Protein AF-A0A930Y5K7-F1 (afdb_monomer)

Secondary structure (DSSP, 8-state):
-HHHHS-HHHHH-HHHHHHHHHHHHHHHHHHHHHHHHHHHHHHHHHHHHHHTT-HHHHHHHHHHHHHHHHHHHHHHHHHHHHHHHHHSS-S-THHHHHHHHSHHHHHHHHHHHS-HHHHHHHHHHHHHHHHHHHHHHHHHS--------HHHHHHHHHHHHHHHHHHHH--SSSS-S-GGGG--SSSHHHHHTSS-HHHHHHHHHHHHHHHTT-PPPPGGGS--

Radius of gyration: 22.18 Å; Cα contacts (8 Å, |Δi|>4): 163; chains: 1; bounding box: 58×58×55 Å

Foldseek 3Di:
DPVVQDDPVCVPDPVCPQLLVLLVVLLVLQVLLVVLVLCLVLLVVLVVCVVVVVQVVNLVVVLVSLLVCLLVQLLLQVVQVVVCVPPVFGAALVVVVCCVPPVVVVVVCCVVVDPVVVSNVVSNVSSVVVSVVSSVVCVVPPPDPDPDDPVVVVVVSVVSNVVSVVSNQSDDPDHRSDLVSLCRDPDVSSSRSRYGSVVSNVNRVVVNVVVVPDDDDDPVVVPD

pLDDT: mean 84.86, std 10.19, range [42.03, 97.0]

Mean predicted aligned error: 7.9 Å

Sequence (224 aa):
MVKSFIDTDLLQDPQNYRSFSRMWRMGYRYDAKISAIIIAVPFIIGSVLIAFSLYPATISFFSFYIFLISLLFTGINIGNYFYFKTYKSYYNIFMFGIVEDDTKAVLNNIWEDYPIIKLLVLTILAAIFPTSIFIYILSQRPLVIENYSTLITITFGLISLIYLAYAARGYFFTHPLAKMHAQVSSLSIINQMVPNGIIAMKWAFEDRKRDIQFSAVDKNRVQN

Structure (mmCIF, N/CA/C/O backbone):
data_AF-A0A930Y5K7-F1
#
_entry.id   AF-A0A930Y5K7-F1
#
loop_
_atom_site.group_PDB
_atom_site.id
_atom_site.type_symbol
_atom_site.label_atom_id
_atom_site.label_alt_id
_atom_site.label_comp_id
_atom_site.label_asym_id
_atom_site.label_entity_id
_atom_site.label_seq_id
_atom_site.pdbx_PDB_ins_code
_atom_site.Cartn_x
_atom_site.Cartn_y
_atom_site.Cartn_z
_atom_site.occupancy
_atom_site.B_iso_or_equiv
_atom_site.auth_seq_id
_atom_site.auth_comp_id
_atom_site.auth_asym_id
_atom_site.auth_atom_id
_atom_site.pdbx_PDB_model_num
ATOM 1 N N . MET A 1 1 ? -7.695 9.287 11.295 1.00 70.62 1 MET A N 1
ATOM 2 C CA . MET A 1 1 ? -7.969 8.108 12.144 1.00 70.62 1 MET A CA 1
ATOM 3 C C . MET A 1 1 ? -7.732 8.414 13.625 1.00 70.62 1 MET A C 1
ATOM 5 O O . MET A 1 1 ? -8.691 8.377 14.373 1.00 70.62 1 MET A O 1
ATOM 9 N N . VAL A 1 2 ? -6.526 8.809 14.058 1.00 78.50 2 VAL A N 1
ATOM 10 C CA . VAL A 1 2 ? -6.229 9.075 15.490 1.00 78.50 2 VAL A CA 1
ATOM 11 C C . VAL A 1 2 ? -7.155 10.129 16.121 1.00 78.50 2 VAL A C 1
ATOM 13 O O . VAL A 1 2 ? -7.914 9.810 17.025 1.00 78.50 2 VAL A O 1
ATOM 16 N N . LYS A 1 3 ? -7.183 11.357 15.584 1.00 80.19 3 LYS A N 1
ATOM 17 C CA . LYS A 1 3 ? -8.026 12.454 16.110 1.00 80.19 3 LYS A CA 1
ATOM 18 C C . LYS A 1 3 ? -9.539 12.217 15.995 1.00 80.19 3 LYS A C 1
ATOM 20 O O . LYS A 1 3 ? -10.304 12.939 16.611 1.00 80.19 3 LYS A O 1
ATOM 25 N N . SER A 1 4 ? -9.968 11.273 15.155 1.00 81.00 4 SER A N 1
ATOM 26 C CA . SER A 1 4 ? -11.391 11.015 14.900 1.00 81.00 4 SER A CA 1
ATOM 27 C C . SER A 1 4 ? -11.974 9.906 15.774 1.00 81.00 4 SER A C 1
ATOM 29 O O . SER A 1 4 ? -13.189 9.762 15.812 1.00 81.00 4 SER A O 1
ATOM 31 N N . PHE A 1 5 ? -11.133 9.083 16.408 1.00 81.94 5 PHE A N 1
ATOM 32 C CA . PHE A 1 5 ? -11.579 7.892 17.141 1.00 81.94 5 PHE A CA 1
ATOM 33 C C . PHE A 1 5 ? -10.990 7.758 18.550 1.00 81.94 5 PHE A C 1
ATOM 35 O O . PHE A 1 5 ? -11.365 6.823 19.249 1.00 81.94 5 PHE A O 1
ATOM 42 N N . ILE A 1 6 ? -10.073 8.639 18.954 1.00 83.50 6 ILE A N 1
ATOM 43 C CA . ILE A 1 6 ? -9.549 8.693 20.322 1.00 83.50 6 ILE A CA 1
ATOM 44 C C . ILE A 1 6 ? -10.038 9.975 20.977 1.00 83.50 6 ILE A C 1
ATOM 46 O O . ILE A 1 6 ? -9.922 11.051 20.384 1.00 83.50 6 ILE A O 1
ATOM 50 N N . ASP A 1 7 ? -10.526 9.839 22.206 1.00 83.62 7 ASP A N 1
ATOM 51 C CA . ASP A 1 7 ? -10.972 10.957 23.027 1.00 83.62 7 ASP A CA 1
ATOM 52 C C . ASP A 1 7 ? -9.830 11.945 23.282 1.00 83.62 7 ASP A C 1
ATOM 54 O O . ASP A 1 7 ? -8.673 11.570 23.503 1.00 83.62 7 ASP A O 1
ATOM 58 N N . THR A 1 8 ? -10.150 13.237 23.255 1.00 78.44 8 THR A N 1
ATOM 59 C CA . THR A 1 8 ? -9.169 14.314 23.444 1.00 78.44 8 THR A CA 1
ATOM 60 C C . THR A 1 8 ? -8.439 14.216 24.777 1.00 78.44 8 THR A C 1
ATOM 62 O O . THR A 1 8 ? -7.254 14.539 24.838 1.00 78.44 8 THR A O 1
ATOM 65 N N . ASP A 1 9 ? -9.101 13.684 25.799 1.00 79.94 9 ASP A N 1
ATOM 66 C CA . ASP A 1 9 ? -8.542 13.518 27.139 1.00 79.94 9 ASP A CA 1
ATOM 67 C C . ASP A 1 9 ? -7.422 12.468 27.144 1.00 79.94 9 ASP A C 1
ATOM 69 O O . ASP A 1 9 ? -6.358 12.676 27.726 1.00 79.94 9 ASP A O 1
ATOM 73 N N . LEU A 1 10 ? -7.595 11.379 26.384 1.00 81.25 10 LEU A N 1
ATOM 74 C CA . LEU A 1 10 ? -6.571 10.343 26.221 1.00 81.25 10 LEU A CA 1
ATOM 75 C C . LEU A 1 10 ? -5.352 10.852 25.445 1.00 81.25 10 LEU A C 1
ATOM 77 O O . LEU A 1 10 ? -4.237 10.394 25.699 1.00 81.25 10 LEU A O 1
ATOM 81 N N . LEU A 1 11 ? -5.554 11.778 24.500 1.00 77.56 11 LEU A N 1
ATOM 82 C CA . LEU A 1 11 ? -4.476 12.398 23.720 1.00 77.56 11 LEU A CA 1
ATOM 83 C C . LEU A 1 11 ? -3.650 13.395 24.542 1.00 77.56 11 LEU A C 1
ATOM 85 O O . LEU A 1 11 ? -2.462 13.561 24.259 1.00 77.56 11 LEU A O 1
ATOM 89 N N . GLN A 1 12 ? -4.272 14.066 25.513 1.00 78.56 12 GLN A N 1
ATOM 90 C CA . GLN A 1 12 ? -3.631 15.082 26.352 1.00 78.56 12 GLN A CA 1
ATOM 91 C C . GLN A 1 12 ? -2.972 14.500 27.609 1.00 78.56 12 GLN A C 1
ATOM 93 O O . GLN A 1 12 ? -2.128 15.166 28.205 1.00 78.56 12 GLN A O 1
ATOM 98 N N . ASP A 1 13 ? -3.296 13.257 27.979 1.00 83.12 13 ASP A N 1
ATOM 99 C CA . ASP A 1 13 ? -2.672 12.565 29.106 1.00 83.12 13 ASP A CA 1
ATOM 100 C C . ASP A 1 13 ? -1.150 12.362 28.885 1.00 83.12 13 ASP A C 1
ATOM 102 O O . ASP A 1 13 ? -0.733 11.630 27.969 1.00 83.12 13 ASP A O 1
ATOM 106 N N . PRO A 1 14 ? -0.288 12.947 29.744 1.00 79.38 14 PRO A N 1
ATOM 107 C CA . PRO A 1 14 ? 1.164 12.800 29.662 1.00 79.38 14 PRO A CA 1
ATOM 108 C C . PRO A 1 14 ? 1.647 11.344 29.712 1.00 79.38 14 PRO A C 1
ATOM 110 O O . PRO A 1 14 ? 2.689 11.021 29.126 1.00 79.38 14 PRO A O 1
ATOM 113 N N . GLN A 1 15 ? 0.905 10.443 30.367 1.00 80.38 15 GLN A N 1
ATOM 114 C CA . GLN A 1 15 ? 1.262 9.023 30.436 1.00 80.38 15 GLN A CA 1
ATOM 115 C C . GLN A 1 15 ? 1.146 8.339 29.065 1.00 80.38 15 GLN A C 1
ATOM 117 O O . GLN A 1 15 ? 1.948 7.460 28.721 1.00 80.38 15 GLN A O 1
ATOM 122 N N . ASN A 1 16 ? 0.210 8.795 28.228 1.00 83.81 16 ASN A N 1
ATOM 123 C CA . ASN A 1 16 ? -0.076 8.198 26.927 1.00 83.81 16 ASN A CA 1
ATOM 124 C C . ASN A 1 16 ? 0.823 8.719 25.801 1.00 83.81 16 ASN A C 1
ATOM 126 O O . ASN A 1 16 ? 0.955 8.048 24.773 1.00 83.81 16 ASN A O 1
ATOM 130 N N . TYR A 1 17 ? 1.538 9.832 25.990 1.00 84.31 17 TYR A N 1
ATOM 131 C CA . TYR A 1 17 ? 2.429 10.393 24.963 1.00 84.31 17 TYR A CA 1
ATOM 132 C C . TYR A 1 17 ? 3.468 9.377 24.456 1.00 84.31 17 TYR A C 1
ATOM 134 O O . TYR A 1 17 ? 3.690 9.215 23.250 1.00 84.31 17 TYR A O 1
ATOM 142 N N . ARG A 1 18 ? 4.065 8.601 25.372 1.00 86.62 18 ARG A N 1
ATOM 143 C CA . ARG A 1 18 ? 5.017 7.533 25.016 1.00 86.62 18 ARG A CA 1
ATOM 144 C C . ARG A 1 18 ? 4.354 6.392 24.244 1.00 86.62 18 ARG A C 1
ATOM 146 O O . ARG A 1 18 ? 5.018 5.751 23.427 1.00 86.62 18 ARG A O 1
ATOM 153 N N . SER A 1 19 ? 3.083 6.107 24.511 1.00 87.94 19 SER A N 1
ATOM 154 C CA . SER A 1 19 ? 2.297 5.093 23.798 1.00 87.94 19 SER A CA 1
ATOM 155 C C . SER A 1 19 ? 1.996 5.547 22.369 1.00 87.94 19 SER A C 1
ATOM 157 O O . SER A 1 19 ? 2.279 4.804 21.431 1.00 87.94 19 SER A O 1
ATOM 159 N N . PHE A 1 20 ? 1.563 6.796 22.176 1.00 88.50 20 PHE A N 1
ATOM 160 C CA . PHE A 1 20 ? 1.334 7.363 20.842 1.00 88.50 20 PHE A CA 1
ATOM 161 C C . PHE A 1 20 ? 2.613 7.470 20.016 1.00 88.50 20 PHE A C 1
ATOM 163 O O . PHE A 1 20 ? 2.632 7.109 18.842 1.00 88.50 20 PHE A O 1
ATOM 170 N N . SER A 1 21 ? 3.717 7.895 20.626 1.00 89.19 21 SER A N 1
ATOM 171 C CA . SER A 1 21 ? 5.014 7.940 19.948 1.00 89.19 21 SER A CA 1
ATOM 172 C C . SER A 1 21 ? 5.458 6.548 19.468 1.00 89.19 21 SER A C 1
ATOM 174 O O . SER A 1 21 ? 5.959 6.398 18.351 1.00 89.19 21 SER A O 1
ATOM 176 N N . ARG A 1 22 ? 5.235 5.503 20.280 1.00 89.75 22 ARG A N 1
ATOM 177 C CA . ARG A 1 22 ? 5.481 4.105 19.884 1.00 89.75 22 ARG A CA 1
ATOM 178 C C . ARG A 1 22 ? 4.549 3.653 18.763 1.00 89.75 22 ARG A C 1
ATOM 180 O O . ARG A 1 22 ? 5.035 3.037 17.819 1.00 89.75 22 ARG A O 1
ATOM 187 N N . MET A 1 23 ? 3.264 3.993 18.848 1.00 92.12 23 MET A N 1
ATOM 188 C CA . MET A 1 23 ? 2.263 3.697 17.821 1.00 92.12 23 MET A CA 1
ATOM 189 C C . MET A 1 23 ? 2.690 4.250 16.459 1.00 92.12 23 MET A C 1
ATOM 191 O O . MET A 1 23 ? 2.792 3.482 15.508 1.00 92.12 23 MET A O 1
ATOM 195 N N . TRP A 1 24 ? 3.042 5.537 16.376 1.00 90.25 24 TRP A N 1
ATOM 196 C CA . TRP A 1 24 ? 3.494 6.159 15.126 1.00 90.25 24 TRP A CA 1
ATOM 197 C C . TRP A 1 24 ? 4.757 5.506 14.566 1.00 90.25 24 TRP A C 1
ATOM 199 O O . TRP A 1 24 ? 4.800 5.156 13.390 1.00 90.25 24 TRP A O 1
ATOM 209 N N . ARG A 1 25 ? 5.781 5.285 15.404 1.00 89.69 25 ARG A N 1
ATOM 210 C CA . ARG A 1 25 ? 7.021 4.630 14.955 1.00 89.69 25 ARG A CA 1
ATOM 211 C C . ARG A 1 25 ? 6.779 3.220 14.427 1.00 89.69 25 ARG A C 1
ATOM 213 O O . ARG A 1 25 ? 7.410 2.834 13.447 1.00 89.69 25 ARG A O 1
ATOM 220 N N . MET A 1 26 ? 5.912 2.446 15.077 1.00 89.44 26 MET A N 1
ATOM 221 C CA . MET A 1 26 ? 5.588 1.098 14.609 1.00 89.44 26 MET A CA 1
ATOM 222 C C . MET A 1 26 ? 4.729 1.128 13.347 1.00 89.44 26 MET A C 1
ATOM 224 O O . MET A 1 26 ? 5.026 0.374 12.424 1.00 89.44 26 MET A O 1
ATOM 228 N N . GLY A 1 27 ? 3.756 2.037 13.253 1.00 90.19 27 GLY A N 1
ATOM 229 C CA . GLY A 1 27 ? 2.963 2.248 12.040 1.00 90.19 27 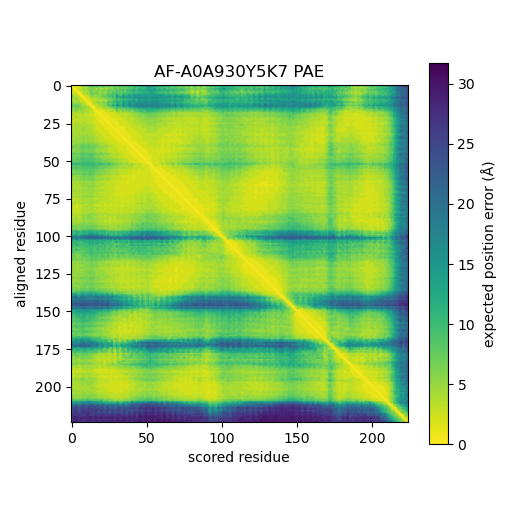GLY A CA 1
ATOM 230 C C . GLY A 1 27 ? 3.848 2.535 10.827 1.00 90.19 27 GLY A C 1
ATOM 231 O O . GLY A 1 27 ? 3.808 1.789 9.852 1.00 90.19 27 GLY A O 1
ATOM 232 N N . TYR A 1 28 ? 4.776 3.493 10.943 1.00 90.56 28 TYR A N 1
ATOM 233 C CA . TYR A 1 28 ? 5.725 3.802 9.866 1.00 90.56 28 TYR A CA 1
ATOM 234 C C . TYR A 1 28 ? 6.592 2.610 9.449 1.00 90.56 28 TYR A C 1
ATOM 236 O O . TYR A 1 28 ? 6.950 2.483 8.281 1.00 90.56 28 TYR A O 1
ATOM 244 N N . ARG A 1 29 ? 6.930 1.707 10.376 1.00 89.81 29 ARG A N 1
ATOM 245 C CA . ARG A 1 29 ? 7.678 0.485 10.043 1.00 89.81 29 ARG A CA 1
ATOM 246 C C . ARG A 1 29 ? 6.829 -0.514 9.265 1.00 89.81 29 ARG A C 1
ATOM 248 O O . ARG A 1 29 ? 7.345 -1.134 8.337 1.00 89.81 29 ARG A O 1
ATOM 255 N N . TYR A 1 30 ? 5.553 -0.672 9.616 1.00 89.69 30 TYR A N 1
ATOM 256 C CA . TYR A 1 30 ? 4.627 -1.492 8.829 1.00 89.69 30 TYR A CA 1
ATOM 257 C C . TYR A 1 30 ? 4.401 -0.900 7.436 1.00 89.69 30 TYR A C 1
ATOM 259 O O . TYR A 1 30 ? 4.418 -1.648 6.455 1.00 89.69 30 TYR A O 1
ATOM 267 N N . ASP A 1 31 ? 4.271 0.422 7.337 1.00 90.38 31 ASP A N 1
ATOM 268 C CA . ASP A 1 31 ? 4.137 1.130 6.063 1.00 90.38 31 ASP A CA 1
ATOM 269 C C . ASP A 1 31 ? 5.387 0.951 5.194 1.00 90.38 31 ASP A C 1
ATOM 271 O O . ASP A 1 31 ? 5.275 0.568 4.028 1.00 90.38 31 ASP A O 1
ATOM 275 N N . ALA A 1 32 ? 6.582 1.138 5.762 1.00 90.19 32 ALA A N 1
ATOM 276 C CA . ALA A 1 32 ? 7.850 0.927 5.063 1.00 90.19 32 ALA A CA 1
ATOM 277 C C . ALA A 1 32 ? 8.002 -0.519 4.573 1.00 90.19 32 ALA A C 1
ATOM 279 O O . ALA A 1 32 ? 8.394 -0.749 3.430 1.00 90.19 32 ALA A O 1
ATOM 280 N N . LYS A 1 33 ? 7.629 -1.496 5.406 1.00 90.56 33 LYS A N 1
ATOM 281 C CA . LYS A 1 33 ? 7.642 -2.916 5.043 1.00 90.56 33 LYS A CA 1
ATOM 282 C C . LYS A 1 33 ? 6.742 -3.215 3.850 1.00 90.56 33 LYS A C 1
ATOM 284 O O . LYS A 1 33 ? 7.181 -3.876 2.911 1.00 90.56 33 LYS A O 1
ATOM 289 N N . ILE A 1 34 ? 5.495 -2.746 3.874 1.00 90.50 34 ILE A N 1
ATOM 290 C CA . ILE A 1 34 ? 4.564 -2.966 2.759 1.00 90.50 34 ILE A CA 1
ATOM 291 C C . ILE A 1 34 ? 5.057 -2.258 1.505 1.00 90.50 34 ILE A C 1
ATOM 293 O O . ILE A 1 34 ? 5.073 -2.865 0.439 1.00 90.50 34 ILE A O 1
ATOM 297 N N . SER A 1 35 ? 5.510 -1.014 1.641 1.00 91.06 35 SER A N 1
ATOM 298 C CA . SER A 1 35 ? 6.031 -0.227 0.523 1.00 91.06 35 SER A CA 1
ATOM 299 C C . SER A 1 35 ? 7.216 -0.932 -0.135 1.00 91.06 35 SER A C 1
ATOM 301 O O . SER A 1 35 ? 7.252 -1.065 -1.353 1.00 91.06 35 SER A O 1
ATOM 303 N N . ALA A 1 36 ? 8.139 -1.477 0.658 1.00 91.38 36 ALA A N 1
ATOM 304 C CA . ALA A 1 36 ? 9.274 -2.237 0.151 1.00 91.38 36 ALA A CA 1
ATOM 305 C C . ALA A 1 36 ? 8.848 -3.506 -0.602 1.00 91.38 36 ALA A C 1
ATOM 307 O O . ALA A 1 36 ? 9.368 -3.770 -1.682 1.00 91.38 36 ALA A O 1
ATOM 308 N N . ILE A 1 37 ? 7.875 -4.261 -0.079 1.00 89.75 37 ILE A N 1
ATOM 309 C CA . ILE A 1 37 ? 7.346 -5.461 -0.749 1.00 89.75 37 ILE A CA 1
ATOM 310 C C . ILE A 1 37 ? 6.672 -5.091 -2.079 1.00 89.75 37 ILE A C 1
ATOM 312 O O . ILE A 1 37 ? 6.920 -5.741 -3.093 1.00 89.75 37 ILE A O 1
ATOM 316 N N . ILE A 1 38 ? 5.858 -4.032 -2.083 1.00 91.94 38 ILE A N 1
ATOM 317 C CA . ILE A 1 38 ? 5.169 -3.530 -3.279 1.00 91.94 38 ILE A CA 1
ATOM 318 C C . ILE A 1 38 ? 6.177 -3.009 -4.313 1.00 91.94 38 ILE A C 1
ATOM 320 O O . ILE A 1 38 ? 5.953 -3.169 -5.504 1.00 91.94 38 ILE A O 1
ATOM 324 N N . ILE A 1 39 ? 7.289 -2.400 -3.907 1.00 91.69 39 ILE A N 1
ATOM 325 C CA . ILE A 1 39 ? 8.276 -1.837 -4.843 1.00 91.69 39 ILE A CA 1
ATOM 326 C C . ILE A 1 39 ? 9.266 -2.899 -5.348 1.00 91.69 39 ILE A C 1
ATOM 328 O O . ILE A 1 39 ? 9.738 -2.798 -6.477 1.00 91.69 39 ILE A O 1
ATOM 332 N N . ALA A 1 40 ? 9.570 -3.936 -4.565 1.00 90.50 40 ALA A N 1
ATOM 333 C CA . ALA A 1 40 ? 10.614 -4.908 -4.902 1.00 90.50 40 ALA A CA 1
ATOM 334 C C . ALA A 1 40 ? 10.379 -5.634 -6.236 1.00 90.50 40 ALA A C 1
ATOM 336 O O . ALA A 1 40 ? 11.275 -5.693 -7.076 1.00 90.50 40 ALA A O 1
ATOM 337 N N . VAL A 1 41 ? 9.173 -6.160 -6.455 1.00 89.75 41 VAL A N 1
ATOM 338 C CA . VAL A 1 41 ? 8.827 -6.887 -7.687 1.00 89.75 41 VAL A CA 1
ATOM 339 C C . VAL A 1 41 ? 8.885 -5.993 -8.936 1.00 89.75 41 VAL A C 1
ATOM 341 O O . VAL A 1 41 ? 9.611 -6.343 -9.871 1.00 89.75 41 VAL A O 1
ATOM 344 N N . PRO A 1 42 ? 8.189 -4.839 -8.993 1.00 91.62 42 PRO A N 1
ATOM 345 C CA . PRO A 1 42 ? 8.253 -3.968 -10.163 1.00 91.62 42 PRO A CA 1
ATOM 346 C C . PRO A 1 42 ? 9.651 -3.377 -10.368 1.00 91.62 42 PRO A C 1
ATOM 348 O O . PRO A 1 42 ? 10.024 -3.146 -11.511 1.00 91.62 42 PRO A O 1
ATOM 351 N N . PHE A 1 43 ? 10.459 -3.190 -9.317 1.00 90.69 43 PHE A N 1
ATOM 352 C CA . PHE A 1 43 ? 11.854 -2.760 -9.460 1.00 90.69 43 PHE A CA 1
ATOM 353 C C . PHE A 1 43 ? 12.689 -3.765 -10.268 1.00 90.69 43 PHE A C 1
ATOM 355 O O . PHE A 1 43 ? 13.417 -3.366 -11.180 1.00 90.69 43 PHE A O 1
ATOM 362 N N . ILE A 1 44 ? 12.551 -5.066 -9.991 1.00 90.56 44 ILE A N 1
ATOM 363 C CA . ILE A 1 44 ? 13.250 -6.123 -10.740 1.00 90.56 44 ILE A CA 1
ATOM 364 C C . ILE A 1 44 ? 12.761 -6.160 -12.192 1.00 90.56 44 ILE A C 1
ATOM 366 O O . ILE A 1 44 ? 13.575 -6.119 -13.113 1.00 90.56 44 ILE A O 1
ATOM 370 N N . ILE A 1 45 ? 11.441 -6.180 -12.404 1.00 91.62 45 ILE A N 1
ATOM 371 C CA . ILE A 1 45 ? 10.847 -6.213 -13.751 1.00 91.62 45 ILE A CA 1
ATOM 372 C C . ILE A 1 45 ? 11.271 -4.979 -14.556 1.00 91.62 45 ILE A C 1
ATOM 374 O O . ILE A 1 45 ? 11.721 -5.105 -15.691 1.00 91.62 45 ILE A O 1
ATOM 378 N N . GLY A 1 46 ? 11.194 -3.792 -13.955 1.00 89.19 46 GLY A N 1
ATOM 379 C CA . GLY A 1 46 ? 11.604 -2.538 -14.577 1.00 89.19 46 GLY A CA 1
ATOM 380 C C . GLY A 1 46 ? 13.076 -2.518 -14.961 1.00 89.19 46 GLY A C 1
ATOM 381 O O . GLY A 1 46 ? 13.405 -2.098 -16.067 1.00 89.19 46 GLY A O 1
ATOM 382 N N . SER A 1 47 ? 13.948 -3.038 -14.095 1.00 86.19 47 SER A N 1
ATOM 383 C CA . SER A 1 47 ? 15.382 -3.153 -14.383 1.00 86.19 47 SER A CA 1
ATOM 384 C C . SER A 1 47 ? 15.642 -4.041 -15.604 1.00 86.19 47 SER A C 1
ATOM 386 O O . SER A 1 47 ? 16.436 -3.678 -16.469 1.00 86.19 47 SER A O 1
ATOM 388 N N . VAL A 1 48 ? 14.931 -5.168 -15.720 1.00 89.06 48 VAL A N 1
ATOM 389 C CA . VAL A 1 48 ? 15.033 -6.078 -16.872 1.00 89.06 48 VAL A CA 1
ATOM 390 C C . VAL A 1 48 ? 14.514 -5.417 -18.152 1.00 89.06 48 VAL A C 1
ATOM 392 O O . VAL A 1 48 ? 15.204 -5.431 -19.167 1.00 89.06 48 VAL A O 1
ATOM 395 N N . LEU A 1 49 ? 13.331 -4.795 -18.120 1.00 89.31 49 LEU A N 1
ATOM 396 C CA . LEU A 1 49 ? 12.748 -4.141 -19.300 1.00 89.31 49 LEU A CA 1
ATOM 397 C C . LEU A 1 49 ? 13.633 -3.004 -19.830 1.00 89.31 49 LEU A C 1
ATOM 399 O O . LEU A 1 49 ? 13.813 -2.873 -21.041 1.00 89.31 49 LEU A O 1
ATOM 403 N N . ILE A 1 50 ? 14.214 -2.210 -18.928 1.00 85.44 50 ILE A N 1
ATOM 404 C CA . ILE A 1 50 ? 15.153 -1.138 -19.278 1.00 85.44 50 ILE A CA 1
ATOM 405 C C . ILE A 1 50 ? 16.447 -1.718 -19.863 1.00 85.44 50 ILE A C 1
ATOM 407 O O . ILE A 1 50 ? 16.928 -1.203 -20.868 1.00 85.44 50 ILE A O 1
ATOM 411 N N . ALA A 1 51 ? 16.975 -2.819 -19.313 1.00 85.44 51 ALA A N 1
ATOM 412 C CA . ALA A 1 51 ? 18.169 -3.480 -19.849 1.00 85.44 51 ALA A CA 1
ATOM 413 C C . ALA A 1 51 ? 17.986 -3.968 -21.300 1.00 85.44 51 ALA A C 1
ATOM 415 O O . ALA A 1 51 ? 18.928 -3.923 -22.087 1.00 85.44 51 ALA A O 1
ATOM 416 N N . PHE A 1 52 ? 16.768 -4.368 -21.678 1.00 87.75 52 PHE A N 1
ATOM 417 C CA . PHE A 1 52 ? 16.411 -4.731 -23.056 1.00 87.75 52 PHE A CA 1
ATOM 418 C C . PHE A 1 52 ? 15.917 -3.548 -23.908 1.00 87.75 52 PHE A C 1
ATOM 420 O O . PHE A 1 52 ? 15.424 -3.755 -25.014 1.00 87.75 52 PHE A O 1
ATOM 427 N N . SER A 1 53 ? 16.044 -2.305 -23.426 1.00 86.25 53 SER A N 1
ATOM 428 C CA . SER A 1 53 ? 15.596 -1.089 -24.127 1.00 86.25 53 SER A CA 1
ATOM 429 C C . SER A 1 53 ? 14.098 -1.075 -24.484 1.00 86.25 53 SER A C 1
ATOM 431 O O . SER A 1 53 ? 13.673 -0.415 -25.433 1.00 86.25 53 SER A O 1
ATOM 433 N N . LEU A 1 54 ? 13.262 -1.772 -23.706 1.00 87.88 54 LEU A N 1
ATOM 434 C CA . LEU A 1 54 ? 11.813 -1.880 -23.918 1.00 87.88 54 LEU A CA 1
ATOM 435 C C . LEU A 1 54 ? 11.048 -0.714 -23.267 1.00 87.88 54 LEU A C 1
ATOM 437 O O . LEU A 1 54 ? 10.096 -0.916 -22.512 1.00 87.88 54 LEU A O 1
ATOM 441 N N . TYR A 1 55 ? 11.447 0.528 -23.550 1.00 86.50 55 TYR A N 1
ATOM 442 C CA . TYR A 1 55 ? 10.931 1.721 -22.862 1.00 86.50 55 TYR A CA 1
ATOM 443 C C . TYR A 1 55 ? 9.401 1.896 -22.917 1.00 86.50 55 TYR A C 1
ATOM 445 O O . TYR A 1 55 ? 8.812 2.169 -21.868 1.00 86.50 55 TYR A O 1
ATOM 453 N N . PRO A 1 56 ? 8.714 1.698 -24.063 1.00 88.44 56 PRO A N 1
ATOM 454 C CA . PRO A 1 56 ? 7.254 1.813 -24.108 1.00 88.44 56 PRO A CA 1
ATOM 455 C C . PRO A 1 56 ? 6.557 0.756 -23.241 1.00 88.44 56 PRO A C 1
ATOM 457 O O . PRO A 1 56 ? 5.566 1.054 -22.572 1.00 88.44 56 PRO A O 1
ATOM 460 N N . ALA A 1 57 ? 7.106 -0.463 -23.202 1.00 89.56 57 ALA A N 1
ATOM 461 C CA . ALA A 1 57 ? 6.596 -1.536 -22.356 1.00 89.56 57 ALA A CA 1
ATOM 462 C C . ALA A 1 57 ? 6.798 -1.212 -20.870 1.00 89.56 57 ALA A C 1
ATOM 464 O O . ALA A 1 57 ? 5.877 -1.412 -20.082 1.00 89.56 57 ALA A O 1
ATOM 465 N N . THR A 1 58 ? 7.946 -0.636 -20.491 1.00 89.38 58 THR A N 1
ATOM 466 C CA . THR A 1 58 ? 8.203 -0.147 -19.126 1.00 89.38 58 THR A CA 1
ATOM 467 C C . THR A 1 58 ? 7.166 0.892 -18.707 1.00 89.38 58 THR A C 1
ATOM 469 O O . THR A 1 58 ? 6.553 0.754 -17.651 1.00 89.38 58 THR A O 1
ATOM 472 N N . ILE A 1 59 ? 6.919 1.911 -19.536 1.00 90.00 59 ILE A N 1
ATOM 473 C CA . ILE A 1 59 ? 5.951 2.971 -19.216 1.00 90.00 59 ILE A CA 1
ATOM 474 C C . ILE A 1 59 ? 4.545 2.388 -19.064 1.00 90.00 59 ILE A C 1
ATOM 476 O O . ILE A 1 59 ? 3.866 2.693 -18.084 1.00 90.00 59 ILE A O 1
ATOM 480 N N . SER A 1 60 ? 4.118 1.526 -19.990 1.00 91.75 60 SER A N 1
ATOM 481 C CA . SER A 1 60 ? 2.804 0.878 -19.931 1.00 91.75 60 SER A CA 1
ATOM 482 C C . SER A 1 60 ? 2.654 0.010 -18.676 1.00 91.75 60 SER A C 1
ATOM 484 O O . SER A 1 60 ? 1.691 0.178 -17.924 1.00 91.75 60 SER A O 1
ATOM 486 N N . PHE A 1 61 ? 3.648 -0.839 -18.393 1.00 93.19 61 PHE A N 1
ATOM 487 C CA . PHE A 1 61 ? 3.673 -1.709 -17.220 1.00 93.19 61 PHE A CA 1
ATOM 488 C C . PHE A 1 61 ? 3.581 -0.909 -15.919 1.00 93.19 61 PHE A C 1
ATOM 490 O O . PHE A 1 61 ? 2.697 -1.170 -15.104 1.00 93.19 61 PHE A O 1
ATOM 497 N N . PHE A 1 62 ? 4.448 0.088 -15.724 1.00 93.31 62 PHE A N 1
ATOM 498 C CA . PHE A 1 62 ? 4.448 0.876 -14.492 1.00 93.31 62 PHE A CA 1
ATOM 499 C C . PHE A 1 62 ? 3.211 1.761 -14.359 1.00 93.31 62 PHE A C 1
ATOM 501 O O . PHE A 1 62 ? 2.719 1.922 -13.247 1.00 93.31 62 PHE A O 1
ATOM 508 N N . SER A 1 63 ? 2.666 2.291 -15.457 1.00 94.00 63 SER A N 1
ATOM 509 C CA . SER A 1 63 ? 1.423 3.072 -15.408 1.00 94.00 63 SER A CA 1
ATOM 510 C C . SER A 1 63 ? 0.256 2.208 -14.940 1.00 94.00 63 SER A C 1
ATOM 512 O O . SER A 1 63 ? -0.466 2.586 -14.019 1.00 94.00 63 SER A O 1
ATOM 514 N N . PHE A 1 64 ? 0.108 1.012 -15.519 1.00 95.19 64 PHE A N 1
ATOM 515 C CA . PHE A 1 64 ? -0.904 0.054 -15.084 1.00 95.19 64 PHE A CA 1
ATOM 516 C C . PHE A 1 64 ? -0.675 -0.394 -13.635 1.00 95.19 64 PHE A C 1
ATOM 518 O O . PHE A 1 64 ? -1.616 -0.450 -12.845 1.00 95.19 64 PHE A O 1
ATOM 525 N N . TYR A 1 65 ? 0.578 -0.666 -13.268 1.00 95.56 65 TYR A N 1
ATOM 526 C CA . TYR A 1 65 ? 0.949 -1.079 -11.921 1.00 95.56 65 TYR A CA 1
ATOM 527 C C . TYR A 1 65 ? 0.622 -0.011 -10.871 1.00 95.56 65 TYR A C 1
ATOM 529 O O . TYR A 1 65 ? -0.024 -0.318 -9.871 1.00 95.56 65 TYR A O 1
ATOM 537 N N . ILE A 1 66 ? 1.029 1.242 -11.100 1.00 95.25 66 ILE A N 1
ATOM 538 C CA . ILE A 1 66 ? 0.746 2.377 -10.211 1.00 95.25 66 ILE A CA 1
ATOM 539 C C . ILE A 1 66 ? -0.762 2.563 -10.083 1.00 95.25 66 ILE A C 1
ATOM 541 O O . ILE A 1 66 ? -1.256 2.650 -8.962 1.00 95.25 66 ILE A O 1
ATOM 545 N N . PHE A 1 67 ? -1.499 2.539 -11.196 1.00 97.00 67 PHE A N 1
ATOM 546 C CA . PHE A 1 67 ? -2.954 2.640 -11.169 1.00 97.00 67 PHE A CA 1
ATOM 547 C C . PHE A 1 67 ? -3.581 1.542 -10.306 1.00 97.00 67 PHE A C 1
ATOM 549 O O . PHE A 1 67 ? -4.333 1.840 -9.378 1.00 97.00 67 PHE A O 1
ATOM 556 N N . LEU A 1 68 ? -3.242 0.276 -10.566 1.00 96.56 68 LEU A N 1
ATOM 557 C CA . LEU A 1 68 ? -3.809 -0.866 -9.854 1.00 96.56 68 LEU A CA 1
ATOM 558 C C . LEU A 1 68 ? -3.463 -0.834 -8.361 1.00 96.56 68 LEU A C 1
ATOM 560 O O . LEU A 1 68 ? -4.343 -1.018 -7.520 1.00 96.56 68 LEU A O 1
ATOM 564 N N . ILE A 1 69 ? -2.202 -0.571 -8.016 1.00 95.06 69 ILE A N 1
ATOM 565 C CA . ILE A 1 69 ? -1.771 -0.487 -6.620 1.00 95.06 69 ILE A CA 1
ATOM 566 C C . ILE A 1 69 ? -2.434 0.692 -5.920 1.00 95.06 69 ILE A C 1
ATOM 568 O O . ILE A 1 69 ? -2.947 0.506 -4.822 1.00 95.06 69 ILE A O 1
ATOM 572 N N . SER A 1 70 ? -2.485 1.881 -6.520 1.00 95.31 70 SER A N 1
ATOM 573 C CA . SER A 1 70 ? -3.147 3.039 -5.910 1.00 95.31 70 SER A CA 1
ATOM 574 C C . SER A 1 70 ? -4.651 2.823 -5.740 1.00 95.31 70 SER A C 1
ATOM 576 O O . SER A 1 70 ? -5.201 3.229 -4.713 1.00 95.31 70 SER A O 1
ATOM 578 N N . LEU A 1 71 ? -5.302 2.132 -6.682 1.00 96.62 71 LEU A N 1
ATOM 579 C CA . LEU A 1 71 ? -6.711 1.748 -6.596 1.00 96.62 71 LEU A CA 1
ATOM 580 C C . LEU A 1 71 ? -6.949 0.805 -5.409 1.00 96.62 71 LEU A C 1
ATOM 582 O O . LEU A 1 71 ? -7.774 1.095 -4.541 1.00 96.62 71 LEU A O 1
ATOM 586 N N . LEU A 1 72 ? -6.188 -0.291 -5.333 1.00 95.44 72 LEU A N 1
ATOM 587 C CA . LEU A 1 72 ? -6.305 -1.277 -4.255 1.00 95.44 72 LEU A CA 1
ATOM 588 C C . LEU A 1 72 ? -5.928 -0.676 -2.897 1.00 95.44 72 LEU A C 1
ATOM 590 O O . LEU A 1 72 ? -6.650 -0.858 -1.920 1.00 95.44 72 LEU A O 1
ATOM 594 N N . PHE A 1 73 ? -4.828 0.075 -2.828 1.00 94.06 73 PHE A N 1
ATOM 595 C CA . PHE A 1 73 ? -4.334 0.690 -1.597 1.00 94.06 73 PHE A CA 1
ATOM 596 C C . PHE A 1 73 ? -5.356 1.680 -1.037 1.00 94.06 73 PHE A C 1
ATOM 598 O O . PHE A 1 73 ? -5.681 1.632 0.152 1.00 94.06 73 PHE A O 1
ATOM 605 N N . THR A 1 74 ? -5.902 2.549 -1.888 1.00 94.25 74 THR A N 1
ATOM 606 C CA . THR A 1 74 ? -6.926 3.519 -1.486 1.00 94.25 74 THR A CA 1
ATOM 607 C C . THR A 1 74 ? -8.212 2.815 -1.065 1.00 94.25 74 THR A C 1
ATOM 609 O O . THR A 1 74 ? -8.716 3.085 0.025 1.00 94.25 74 THR A O 1
ATOM 612 N N . GLY A 1 75 ? -8.703 1.861 -1.862 1.00 94.75 75 GLY A N 1
ATOM 613 C CA . GLY A 1 75 ? -9.931 1.124 -1.560 1.00 94.75 75 GLY A CA 1
ATOM 614 C C . GLY A 1 75 ? -9.852 0.363 -0.234 1.00 94.75 75 GLY A C 1
ATOM 615 O O . GLY A 1 75 ? -10.745 0.481 0.606 1.00 94.75 75 GLY A O 1
ATOM 616 N N . ILE A 1 76 ? -8.744 -0.344 0.008 1.00 94.50 76 ILE A N 1
ATOM 617 C CA . ILE A 1 76 ? -8.514 -1.084 1.256 1.00 94.50 76 ILE A CA 1
ATOM 618 C C . ILE A 1 76 ? -8.475 -0.135 2.458 1.00 94.50 76 ILE A C 1
ATOM 620 O O . ILE A 1 76 ? -9.077 -0.445 3.486 1.00 94.50 76 ILE A O 1
ATOM 624 N N . ASN A 1 77 ? -7.799 1.014 2.359 1.00 92.44 77 ASN A N 1
ATOM 625 C CA . ASN A 1 77 ? -7.701 1.960 3.476 1.00 92.44 77 ASN A CA 1
ATOM 626 C C . ASN A 1 77 ? -9.013 2.700 3.753 1.00 92.44 77 ASN A C 1
ATOM 628 O O . ASN A 1 77 ? -9.346 2.910 4.920 1.00 92.44 77 ASN A O 1
ATOM 632 N N . ILE A 1 78 ? -9.775 3.055 2.714 1.00 92.56 78 ILE A N 1
ATOM 633 C CA . ILE A 1 78 ? -11.127 3.606 2.870 1.00 92.56 78 ILE A CA 1
ATOM 634 C C . ILE A 1 78 ? -12.018 2.585 3.572 1.00 92.56 78 ILE A C 1
ATOM 636 O O . ILE A 1 78 ? -12.652 2.914 4.574 1.00 92.56 78 ILE A O 1
ATOM 640 N N . GLY A 1 79 ? -12.023 1.336 3.106 1.00 91.12 79 GLY A N 1
ATOM 641 C CA . GLY A 1 79 ? -12.790 0.286 3.766 1.00 91.12 79 GLY A CA 1
ATOM 642 C C . GLY A 1 79 ? -12.342 0.078 5.218 1.00 91.12 79 GLY A C 1
ATOM 643 O O . GLY A 1 79 ? -13.187 -0.019 6.102 1.00 91.12 79 GLY A O 1
ATOM 644 N N . ASN A 1 80 ? -11.032 0.118 5.501 1.00 92.25 80 ASN A N 1
ATOM 645 C CA . ASN A 1 80 ? -10.510 -0.049 6.860 1.00 92.25 80 ASN A CA 1
ATOM 646 C C . ASN A 1 80 ? -10.962 1.100 7.763 1.00 92.25 80 ASN A C 1
ATOM 648 O O . ASN A 1 80 ? -11.264 0.884 8.929 1.00 92.25 80 ASN A O 1
ATOM 652 N N . TYR A 1 81 ? -11.054 2.322 7.233 1.00 91.31 81 TYR A N 1
ATOM 653 C CA . TYR A 1 81 ? -11.594 3.460 7.971 1.00 91.31 81 TYR A CA 1
ATOM 654 C C . TYR A 1 81 ? -13.056 3.239 8.382 1.00 91.31 81 TYR A C 1
ATOM 656 O O . TYR A 1 81 ? -13.404 3.487 9.538 1.00 91.31 81 TYR A O 1
ATOM 664 N N . PHE A 1 82 ? -13.904 2.754 7.472 1.00 89.25 82 PHE A N 1
ATOM 665 C CA . PHE A 1 82 ? -15.309 2.474 7.784 1.00 89.25 82 PHE A CA 1
ATOM 666 C C . PHE A 1 82 ? -15.473 1.253 8.688 1.00 89.25 82 PHE A C 1
ATOM 668 O O . PHE A 1 82 ? -16.243 1.310 9.642 1.00 89.25 82 PHE A O 1
ATOM 675 N N . TY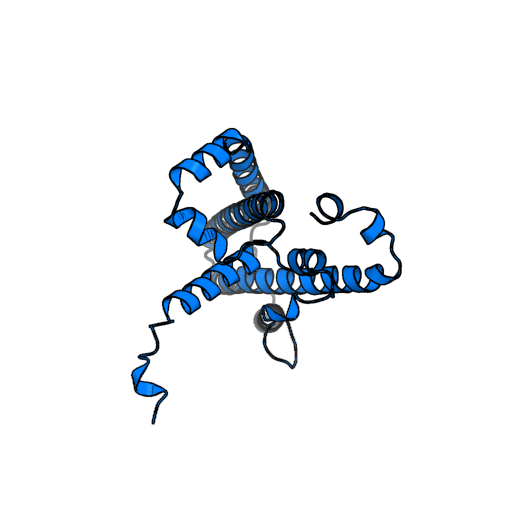R A 1 83 ? -14.675 0.209 8.481 1.00 89.38 83 TYR A N 1
ATOM 676 C CA . TYR A 1 83 ? -14.615 -0.933 9.388 1.00 89.38 83 TYR A CA 1
ATOM 677 C C . TYR A 1 83 ? -14.238 -0.494 10.807 1.00 89.38 83 TYR A C 1
ATOM 679 O O . TYR A 1 83 ? -14.909 -0.846 11.774 1.00 89.38 83 TYR A O 1
ATOM 687 N N . PHE A 1 84 ? -13.233 0.374 10.936 1.00 90.38 84 PHE A N 1
ATOM 688 C CA . PHE A 1 84 ? -12.835 0.945 12.219 1.00 90.38 84 PHE A CA 1
ATOM 689 C C . PHE A 1 84 ? -13.930 1.831 12.826 1.00 90.38 84 PHE A C 1
ATOM 691 O O . PHE A 1 84 ? -14.115 1.836 14.043 1.00 90.38 84 PHE A O 1
ATOM 698 N N . LYS A 1 85 ? -14.685 2.571 12.002 1.00 88.88 85 LYS A N 1
ATOM 699 C CA . LYS A 1 85 ? -15.818 3.385 12.465 1.00 88.88 85 LYS A CA 1
ATOM 700 C C . LYS A 1 85 ? -16.874 2.521 13.159 1.00 88.88 85 LYS A C 1
ATOM 702 O O . LYS A 1 85 ? -17.346 2.929 14.220 1.00 88.88 85 LYS A O 1
ATOM 707 N N . THR A 1 86 ? -17.182 1.358 12.591 1.00 85.69 86 THR A N 1
ATOM 708 C CA . THR A 1 86 ? -18.227 0.438 13.066 1.00 85.69 86 THR A CA 1
ATOM 709 C C . THR A 1 86 ? -17.749 -0.456 14.205 1.00 85.69 86 THR A C 1
ATOM 711 O O . THR A 1 86 ? -18.400 -0.530 15.241 1.00 85.69 86 THR A O 1
ATOM 714 N N . TYR A 1 87 ? -16.585 -1.091 14.054 1.00 85.94 87 TYR A N 1
ATOM 715 C CA . TYR A 1 87 ? -16.119 -2.156 14.950 1.00 85.94 87 TYR A CA 1
ATOM 716 C C . TYR A 1 87 ? -15.001 -1.728 15.909 1.00 85.94 87 TYR A C 1
ATOM 718 O O . TYR A 1 87 ? -14.552 -2.536 16.719 1.00 85.94 87 TYR A O 1
ATOM 726 N N . LYS A 1 88 ? -14.509 -0.480 15.816 1.00 88.88 88 LYS A N 1
ATOM 727 C CA . LYS A 1 88 ? -13.391 0.059 16.627 1.00 88.88 88 LYS A CA 1
ATOM 728 C C . LYS A 1 88 ? -12.131 -0.821 16.603 1.00 88.88 88 LYS A C 1
ATOM 730 O O . LYS A 1 88 ? -11.333 -0.827 17.538 1.00 88.88 88 LYS A O 1
ATOM 735 N N . SER A 1 89 ? -11.951 -1.555 15.511 1.00 89.31 89 SER A N 1
ATOM 736 C CA . SER A 1 89 ? -10.850 -2.482 15.274 1.00 89.31 89 SER A CA 1
ATOM 737 C C . SER A 1 89 ? -10.395 -2.356 13.823 1.00 89.31 89 SER A C 1
ATOM 739 O O . SER A 1 89 ? -11.165 -1.919 12.968 1.00 89.31 89 SER A O 1
ATOM 741 N N . TYR A 1 90 ? -9.141 -2.706 13.541 1.00 89.69 90 TYR A N 1
ATOM 742 C CA . TYR A 1 90 ? -8.686 -2.906 12.163 1.00 89.69 90 TYR A CA 1
ATOM 743 C C . TYR A 1 90 ? -9.262 -4.212 11.592 1.00 89.69 90 TYR A C 1
ATOM 745 O O . TYR A 1 90 ? -9.777 -5.047 12.339 1.00 89.69 90 TYR A O 1
ATOM 753 N N . TYR A 1 91 ? -9.144 -4.422 10.278 1.00 91.19 91 TYR A N 1
ATOM 754 C CA . TYR A 1 91 ? -9.590 -5.672 9.649 1.00 91.19 91 TYR A CA 1
ATOM 755 C C . TYR A 1 91 ? -9.056 -6.929 10.346 1.00 91.19 91 TYR A C 1
ATOM 757 O O . TYR A 1 91 ? -7.853 -7.169 10.424 1.00 91.19 91 TYR A O 1
ATOM 765 N N . ASN A 1 92 ? -9.965 -7.771 10.811 1.00 89.75 92 ASN A N 1
ATOM 766 C CA . ASN A 1 92 ? -9.657 -8.999 11.529 1.00 89.75 92 ASN A CA 1
ATOM 767 C C . ASN A 1 92 ? -10.536 -10.141 10.995 1.00 89.75 92 ASN A C 1
ATOM 769 O O . ASN A 1 92 ? -11.320 -9.948 10.065 1.00 89.75 92 ASN A O 1
ATOM 773 N N . ILE A 1 93 ? -10.390 -11.339 11.562 1.00 87.12 93 ILE A N 1
ATOM 774 C CA . ILE A 1 93 ? -11.097 -12.540 11.094 1.00 87.12 93 ILE A CA 1
ATOM 775 C C . ILE A 1 93 ? -12.629 -12.380 11.068 1.00 87.12 93 ILE A C 1
ATOM 777 O O . ILE A 1 93 ? -13.280 -12.955 10.200 1.00 87.12 93 ILE A O 1
ATOM 781 N N . PHE A 1 94 ? -13.200 -11.535 11.937 1.00 85.31 94 PHE A N 1
ATOM 782 C CA . PHE A 1 94 ? -14.645 -11.294 12.003 1.00 85.31 94 PHE A CA 1
ATOM 783 C C . PHE A 1 94 ? -15.219 -10.683 10.722 1.00 85.31 94 PHE A C 1
ATOM 785 O O . PHE A 1 94 ? -16.400 -10.868 10.441 1.00 85.31 94 PHE A O 1
ATOM 792 N N . MET A 1 95 ? -14.388 -10.030 9.901 1.00 85.75 95 MET A N 1
ATOM 793 C CA . MET A 1 95 ? -14.804 -9.539 8.588 1.00 85.75 95 MET A CA 1
ATOM 79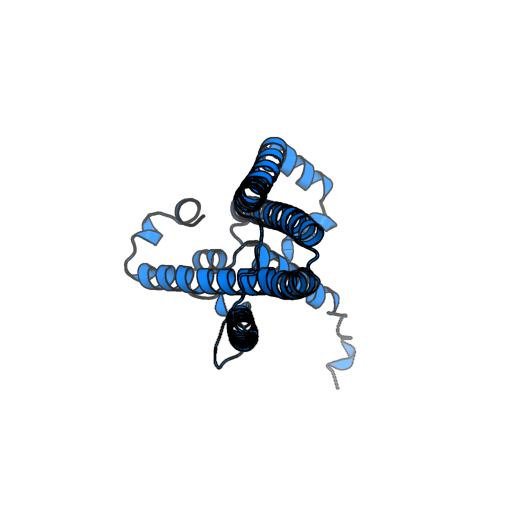4 C C . MET A 1 95 ? -15.379 -10.661 7.706 1.00 85.75 95 MET A C 1
ATOM 796 O O . MET A 1 95 ? -16.251 -10.398 6.885 1.00 85.75 95 MET A O 1
ATOM 800 N N . PHE A 1 96 ? -14.920 -11.905 7.869 1.00 84.44 96 PHE A N 1
ATOM 801 C CA . PHE A 1 96 ? -15.411 -13.033 7.079 1.00 84.44 96 PHE A CA 1
ATOM 802 C C . PHE A 1 96 ? -16.733 -13.605 7.591 1.00 84.44 96 PHE A C 1
ATOM 804 O O . PHE A 1 96 ? -17.558 -13.978 6.768 1.00 84.44 96 PHE A O 1
ATOM 811 N N . GLY A 1 97 ? -16.984 -13.578 8.904 1.00 78.94 97 GLY A N 1
ATOM 812 C CA . GLY A 1 97 ? -18.278 -13.990 9.468 1.00 78.94 97 GLY A CA 1
ATOM 813 C C . GLY A 1 97 ? -19.435 -13.115 8.973 1.00 78.94 97 GLY A C 1
ATOM 814 O O . GLY A 1 97 ? -20.508 -13.615 8.659 1.00 78.94 97 GLY A O 1
ATOM 815 N N . ILE A 1 98 ? -19.177 -11.818 8.761 1.00 72.94 98 ILE A N 1
ATOM 816 C CA . ILE A 1 98 ? -20.129 -10.889 8.121 1.00 72.94 98 ILE A CA 1
ATOM 817 C C . ILE A 1 98 ? -20.510 -11.354 6.707 1.00 72.94 98 ILE A C 1
ATOM 819 O O . ILE A 1 98 ? -21.642 -11.176 6.262 1.00 72.94 98 ILE A O 1
ATOM 823 N N . VAL A 1 99 ? -19.545 -11.917 5.981 1.00 70.44 99 VAL A N 1
ATOM 824 C CA . VAL A 1 99 ? -19.753 -12.398 4.614 1.00 70.44 99 VAL A CA 1
ATOM 825 C C . VAL A 1 99 ? -20.460 -13.752 4.603 1.00 70.44 99 VAL A C 1
ATOM 827 O O . VAL A 1 99 ? -21.107 -14.059 3.609 1.00 70.44 99 VAL A O 1
ATOM 830 N N . GLU A 1 100 ? -20.362 -14.542 5.670 1.00 74.31 100 GLU A N 1
ATOM 831 C CA . GLU A 1 100 ? -20.854 -15.923 5.724 1.00 74.31 100 GLU A CA 1
ATOM 832 C C . GLU A 1 100 ? -22.280 -16.046 6.273 1.00 74.31 100 GLU A C 1
ATOM 834 O O . GLU A 1 100 ? -23.070 -16.774 5.675 1.00 74.31 100 GLU A O 1
ATOM 839 N N . ASP A 1 101 ? -22.636 -15.302 7.326 1.00 66.94 101 ASP A N 1
ATOM 840 C CA . ASP A 1 101 ? -23.910 -15.515 8.032 1.00 66.94 101 ASP A CA 1
ATOM 841 C C . ASP A 1 101 ? -25.026 -14.525 7.638 1.00 66.94 101 ASP A C 1
ATOM 843 O O . ASP A 1 101 ? -26.184 -14.920 7.557 1.00 66.94 101 ASP A O 1
ATOM 847 N N . ASP A 1 102 ? -24.708 -13.260 7.324 1.00 67.44 102 ASP A N 1
ATOM 848 C CA . ASP A 1 102 ? -25.712 -12.194 7.105 1.00 67.44 102 ASP A CA 1
ATOM 849 C C . ASP A 1 102 ? -25.336 -11.214 5.972 1.00 67.44 102 ASP A C 1
ATOM 851 O O . ASP A 1 102 ? -25.602 -10.007 6.015 1.00 67.44 102 ASP A O 1
ATOM 855 N N . THR A 1 103 ? -24.729 -11.724 4.895 1.00 74.62 103 THR A N 1
ATOM 856 C CA . THR A 1 103 ? -24.141 -10.905 3.816 1.00 74.62 103 THR A CA 1
ATOM 857 C C . THR A 1 103 ? -25.128 -9.898 3.226 1.00 74.62 103 THR A C 1
ATOM 859 O O . THR A 1 103 ? -24.782 -8.740 3.018 1.00 74.62 103 THR A O 1
ATOM 862 N N . LYS A 1 104 ? -26.372 -10.315 2.946 1.00 80.38 104 LYS A N 1
ATOM 863 C CA . LYS A 1 104 ? -27.366 -9.454 2.278 1.00 80.38 104 LYS A CA 1
ATOM 864 C C . LYS A 1 104 ? -27.818 -8.295 3.162 1.00 80.38 104 LYS A C 1
ATOM 866 O O . LYS A 1 104 ? -27.867 -7.164 2.689 1.00 80.38 104 LYS A O 1
ATOM 871 N N . ALA A 1 105 ? -28.135 -8.570 4.427 1.00 79.81 105 ALA A N 1
ATOM 872 C CA . ALA A 1 105 ? -28.582 -7.543 5.362 1.00 79.81 105 ALA A CA 1
ATOM 873 C C . ALA A 1 105 ? -27.461 -6.536 5.637 1.00 79.81 105 ALA A C 1
ATOM 875 O O . ALA A 1 105 ? -27.685 -5.327 5.607 1.00 79.81 105 ALA A O 1
ATOM 876 N N . VAL A 1 106 ? -26.229 -7.023 5.808 1.00 78.88 106 VAL A N 1
ATOM 877 C CA . VAL A 1 106 ? -25.081 -6.150 6.051 1.00 78.88 106 VAL A CA 1
ATOM 878 C C . VAL A 1 106 ? -24.711 -5.332 4.812 1.00 78.88 106 VAL A C 1
ATOM 880 O O . VAL A 1 106 ? -24.429 -4.144 4.954 1.00 78.88 106 VAL A O 1
ATOM 883 N N . LEU A 1 107 ? -24.764 -5.897 3.597 1.00 79.94 107 LEU A N 1
ATOM 884 C CA . LEU A 1 107 ? -24.549 -5.111 2.373 1.00 79.94 107 LEU A CA 1
ATOM 885 C C . LEU A 1 107 ? -25.615 -4.030 2.181 1.00 79.94 107 LEU A C 1
ATOM 887 O O . LEU A 1 107 ? -25.259 -2.928 1.770 1.00 79.94 107 LEU A O 1
ATOM 891 N N . ASN A 1 108 ? -26.883 -4.318 2.485 1.00 84.38 108 ASN A N 1
ATOM 892 C CA . ASN A 1 108 ? -27.948 -3.316 2.409 1.00 84.38 108 ASN A CA 1
ATOM 893 C C . ASN A 1 108 ? -27.700 -2.172 3.395 1.00 84.38 108 ASN A C 1
ATOM 895 O O . ASN A 1 108 ? -27.691 -1.017 2.981 1.00 84.38 108 ASN A O 1
ATOM 899 N N . ASN A 1 109 ? -27.380 -2.486 4.654 1.00 84.00 109 ASN A N 1
ATOM 900 C CA . ASN A 1 109 ? -27.032 -1.465 5.643 1.00 84.00 109 ASN A CA 1
ATOM 901 C C . ASN A 1 109 ? -25.805 -0.655 5.201 1.00 84.00 109 ASN A C 1
ATOM 903 O O . ASN A 1 109 ? -25.802 0.563 5.294 1.00 84.00 109 ASN A O 1
ATOM 907 N N . ILE A 1 110 ? -24.774 -1.301 4.642 1.00 84.50 110 ILE A N 1
ATOM 908 C CA . ILE A 1 110 ? -23.590 -0.601 4.121 1.00 84.50 110 ILE A CA 1
ATOM 909 C C . ILE A 1 110 ? -23.956 0.329 2.955 1.00 84.50 110 ILE A C 1
ATOM 911 O O . ILE A 1 110 ? -23.403 1.425 2.850 1.00 84.50 110 ILE A O 1
ATOM 915 N N . TRP A 1 111 ? -24.871 -0.094 2.084 1.00 84.94 111 TRP A N 1
ATOM 916 C CA . TRP A 1 111 ? -25.345 0.703 0.954 1.00 84.94 111 TRP A CA 1
ATOM 917 C C . TRP A 1 111 ? -26.167 1.919 1.387 1.00 84.94 111 TRP A C 1
ATOM 919 O O . TRP A 1 111 ? -26.040 2.981 0.778 1.00 84.94 111 TRP A O 1
ATOM 929 N N . GLU A 1 112 ? -26.970 1.780 2.439 1.00 86.94 112 GLU A N 1
ATOM 930 C CA . GLU A 1 112 ? -27.787 2.864 2.992 1.00 86.94 112 GLU A CA 1
ATOM 931 C C . GLU A 1 112 ? -26.967 3.826 3.870 1.00 86.94 112 GLU A C 1
ATOM 933 O O . GLU A 1 112 ? -27.070 5.046 3.717 1.00 86.94 112 GLU A O 1
ATOM 938 N N . ASP A 1 113 ? -26.095 3.299 4.732 1.00 87.38 113 ASP A N 1
ATOM 939 C CA . ASP A 1 113 ? -25.359 4.079 5.735 1.00 87.38 113 ASP A CA 1
ATOM 940 C C . ASP A 1 113 ? -24.109 4.775 5.179 1.00 87.38 113 ASP A C 1
ATOM 942 O O . ASP A 1 113 ? -23.615 5.751 5.768 1.00 87.38 113 ASP A O 1
ATOM 946 N N . TYR A 1 114 ? -23.554 4.289 4.061 1.00 87.38 114 TYR A N 1
ATOM 947 C CA . TYR A 1 114 ? -22.308 4.809 3.501 1.00 87.38 1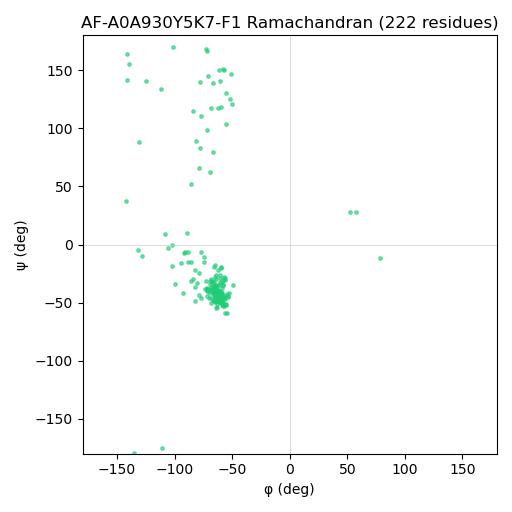14 TYR A CA 1
ATOM 948 C C . TYR A 1 114 ? -22.447 5.258 2.044 1.00 87.38 114 TYR A C 1
ATOM 950 O O . TYR A 1 114 ? -23.052 4.584 1.216 1.00 87.38 114 TYR A O 1
ATOM 958 N N . PRO A 1 115 ? -21.800 6.375 1.659 1.00 91.19 115 PRO A N 1
ATOM 959 C CA . PRO A 1 115 ? -21.883 6.899 0.301 1.00 91.19 115 PRO A CA 1
ATOM 960 C C . PRO A 1 115 ? -20.961 6.129 -0.663 1.00 91.19 115 PRO A C 1
ATOM 962 O O . PRO A 1 115 ? -20.002 6.694 -1.196 1.00 91.19 115 PRO A O 1
ATOM 965 N N . ILE A 1 116 ? -21.240 4.845 -0.904 1.00 90.25 116 ILE A N 1
ATOM 966 C CA . ILE A 1 116 ? -20.375 3.914 -1.654 1.00 90.25 116 ILE A CA 1
ATOM 967 C C . ILE A 1 116 ? -20.003 4.464 -3.030 1.00 90.25 116 ILE A C 1
ATOM 969 O O . ILE A 1 116 ? -18.832 4.442 -3.396 1.00 90.25 116 ILE A O 1
ATOM 973 N N . ILE A 1 117 ? -20.959 5.036 -3.767 1.00 91.06 117 ILE A N 1
ATOM 974 C CA . ILE A 1 117 ? -20.698 5.605 -5.099 1.00 91.06 117 ILE A CA 1
ATOM 975 C C . ILE A 1 117 ? -19.655 6.732 -5.018 1.00 91.06 117 ILE A C 1
ATOM 977 O O . ILE A 1 117 ? -18.711 6.759 -5.806 1.00 91.06 117 ILE A O 1
ATOM 981 N N . LYS A 1 118 ? -19.764 7.631 -4.028 1.00 93.31 118 LYS A N 1
ATOM 982 C CA . LYS A 1 118 ? -18.783 8.715 -3.833 1.00 93.31 118 LYS A CA 1
ATOM 983 C C . LYS A 1 118 ? -17.410 8.156 -3.462 1.00 93.31 118 LYS A C 1
ATOM 985 O O . LYS A 1 118 ? -16.400 8.665 -3.937 1.00 93.31 118 LYS A O 1
ATOM 990 N N . LEU A 1 119 ? -17.371 7.106 -2.641 1.00 93.44 119 LEU A N 1
ATOM 991 C CA . LEU A 1 119 ? -16.128 6.445 -2.236 1.00 93.44 119 LEU A CA 1
ATOM 992 C C . LEU A 1 119 ? -15.456 5.717 -3.406 1.00 93.44 119 LEU A C 1
ATOM 994 O O . LEU A 1 119 ? -14.235 5.785 -3.535 1.00 93.44 119 LEU A O 1
ATOM 998 N N . LEU A 1 120 ? -16.228 5.073 -4.283 1.00 93.94 120 LEU A N 1
ATOM 999 C CA . LEU A 1 120 ? -15.721 4.436 -5.500 1.00 93.94 120 LEU A CA 1
ATOM 1000 C C . LEU A 1 120 ? -15.118 5.468 -6.452 1.00 93.94 120 LEU A C 1
ATOM 1002 O O . LEU A 1 120 ? -13.980 5.301 -6.888 1.00 93.94 120 LEU A O 1
ATOM 1006 N N . VAL A 1 121 ? -15.832 6.567 -6.710 1.00 95.56 121 VAL A N 1
ATOM 1007 C CA . VAL A 1 121 ? -15.316 7.675 -7.530 1.00 95.56 121 VAL A CA 1
ATOM 1008 C C . VAL A 1 121 ? -14.035 8.243 -6.921 1.00 95.56 121 VAL A C 1
ATOM 1010 O O . VAL A 1 121 ? -13.039 8.383 -7.625 1.00 95.56 121 VAL A O 1
ATOM 1013 N N . LEU A 1 122 ? -14.017 8.503 -5.611 1.00 95.19 122 LEU A N 1
ATOM 1014 C CA . LEU A 1 122 ? -12.823 8.989 -4.916 1.00 95.19 122 LEU A CA 1
ATOM 1015 C C . LEU A 1 122 ? -11.642 8.017 -5.054 1.00 95.19 122 LEU A C 1
ATOM 1017 O O . LEU A 1 122 ? -10.522 8.453 -5.303 1.00 95.19 122 LEU A O 1
ATOM 1021 N N . THR A 1 123 ? -11.894 6.713 -4.932 1.00 95.56 123 THR A N 1
ATOM 1022 C CA . THR A 1 123 ? -10.872 5.661 -5.070 1.00 95.56 123 THR A CA 1
ATOM 1023 C C . THR A 1 123 ? -10.272 5.649 -6.474 1.00 95.56 123 THR A C 1
ATOM 1025 O O . THR A 1 123 ? -9.053 5.589 -6.623 1.00 95.56 123 THR A O 1
ATOM 1028 N N . ILE A 1 124 ? -11.113 5.761 -7.504 1.00 96.69 124 ILE A N 1
ATOM 1029 C CA . ILE A 1 124 ? -10.674 5.812 -8.903 1.00 96.69 124 ILE A CA 1
ATOM 1030 C C . ILE A 1 124 ? -9.872 7.091 -9.167 1.00 96.69 124 ILE A C 1
ATOM 1032 O O . ILE A 1 124 ? -8.776 7.021 -9.716 1.00 96.69 124 ILE A O 1
ATOM 1036 N N . LEU A 1 125 ? -10.363 8.255 -8.733 1.00 96.19 125 LEU A N 1
ATOM 1037 C CA . LEU A 1 125 ? -9.659 9.531 -8.908 1.00 96.19 125 LEU A CA 1
ATOM 1038 C C . LEU A 1 125 ? -8.298 9.535 -8.200 1.00 96.19 125 LEU A C 1
ATOM 1040 O O . LEU A 1 125 ? -7.300 9.971 -8.777 1.00 96.19 125 LEU A O 1
ATOM 1044 N N . ALA A 1 126 ? -8.238 8.991 -6.984 1.00 94.75 126 ALA A N 1
ATOM 1045 C CA . ALA A 1 126 ? -6.997 8.840 -6.231 1.00 94.75 126 ALA A CA 1
ATOM 1046 C C . ALA A 1 126 ? -5.993 7.894 -6.912 1.00 94.75 126 ALA A C 1
ATOM 1048 O O . ALA A 1 126 ? -4.792 8.057 -6.715 1.00 94.75 126 ALA A O 1
ATOM 1049 N N . ALA A 1 127 ? -6.454 6.939 -7.727 1.00 96.44 127 ALA A N 1
ATOM 1050 C CA . ALA A 1 127 ? -5.593 6.070 -8.530 1.00 96.44 127 ALA A CA 1
ATOM 1051 C C . ALA A 1 127 ? -5.135 6.725 -9.844 1.00 96.44 127 ALA A C 1
ATOM 1053 O O . ALA A 1 127 ? -3.987 6.556 -10.268 1.00 96.44 127 ALA A O 1
ATOM 1054 N N . ILE A 1 128 ? -6.008 7.510 -10.481 1.00 96.62 128 ILE A N 1
ATOM 1055 C CA . ILE A 1 128 ? -5.694 8.245 -11.713 1.00 96.62 128 ILE A CA 1
ATOM 1056 C C . ILE A 1 128 ? -4.631 9.312 -11.452 1.00 96.62 128 ILE A C 1
ATOM 1058 O O . ILE A 1 128 ? -3.727 9.472 -12.270 1.00 96.62 128 ILE A O 1
ATOM 1062 N N . PHE A 1 129 ? -4.705 10.022 -10.325 1.00 95.94 129 PHE A N 1
ATOM 1063 C CA . PHE A 1 129 ? -3.796 11.126 -10.004 1.00 95.94 129 PHE A CA 1
ATOM 1064 C C . PHE A 1 129 ? -2.295 10.757 -10.070 1.00 95.94 129 PHE A C 1
ATOM 1066 O O . PHE A 1 129 ? -1.587 11.343 -10.893 1.00 95.94 129 PHE A O 1
ATOM 1073 N N . PRO A 1 130 ? -1.779 9.775 -9.299 1.00 95.00 130 PRO A N 1
ATOM 1074 C CA . PRO A 1 130 ? -0.365 9.399 -9.356 1.00 95.00 130 PRO A CA 1
ATOM 1075 C C . PRO A 1 130 ? 0.023 8.800 -10.712 1.00 95.00 130 PRO A C 1
ATOM 1077 O O . PRO A 1 130 ? 1.119 9.059 -11.204 1.00 95.00 130 PRO A O 1
ATOM 1080 N N . THR A 1 131 ? -0.886 8.056 -11.348 1.00 94.94 131 THR A N 1
ATOM 1081 C CA . THR A 1 131 ? -0.665 7.474 -12.681 1.00 94.94 131 THR A CA 1
ATOM 1082 C C . THR A 1 131 ? -0.482 8.561 -13.741 1.00 94.94 131 THR A C 1
ATOM 1084 O O . THR A 1 131 ? 0.429 8.492 -14.562 1.00 94.94 131 THR A O 1
ATOM 1087 N N . SER A 1 132 ? -1.308 9.605 -13.692 1.00 94.25 132 SER A N 1
ATOM 1088 C CA . SER A 1 132 ? -1.251 10.731 -14.628 1.00 94.25 132 SER A CA 1
ATOM 1089 C C . SER A 1 132 ? 0.034 11.533 -14.448 1.00 94.25 132 SER A C 1
ATOM 1091 O O . SER A 1 132 ? 0.676 11.888 -15.433 1.00 94.25 132 SER A O 1
ATOM 1093 N N . ILE A 1 133 ? 0.451 11.764 -13.198 1.00 94.12 133 ILE A N 1
ATOM 1094 C CA . ILE A 1 133 ? 1.732 12.413 -12.888 1.00 94.12 133 ILE A CA 1
ATOM 1095 C C . ILE A 1 133 ? 2.901 11.584 -13.423 1.00 94.12 133 ILE A C 1
ATOM 1097 O O . ILE A 1 133 ? 3.804 12.139 -14.043 1.00 94.12 133 ILE A O 1
ATOM 1101 N N . PHE A 1 134 ? 2.880 10.266 -13.217 1.00 92.56 134 PHE A N 1
ATOM 1102 C CA . PHE A 1 134 ? 3.923 9.368 -13.707 1.00 92.56 134 PHE A CA 1
ATOM 1103 C C . PHE A 1 134 ? 4.064 9.441 -15.233 1.00 92.56 134 PHE A C 1
ATOM 1105 O O . PHE A 1 134 ? 5.158 9.706 -15.734 1.00 92.56 134 PHE A O 1
ATOM 1112 N N . ILE A 1 135 ? 2.956 9.291 -15.965 1.00 91.81 135 ILE A N 1
ATOM 1113 C CA . ILE A 1 135 ? 2.935 9.391 -17.432 1.00 91.81 135 ILE A CA 1
ATOM 1114 C C . ILE A 1 135 ? 3.409 10.776 -17.884 1.00 91.81 135 ILE A C 1
ATOM 1116 O O . ILE A 1 135 ? 4.234 10.874 -18.792 1.00 91.81 135 ILE A O 1
ATOM 1120 N N . TYR A 1 136 ? 2.934 11.843 -17.235 1.00 92.31 136 TYR A N 1
ATOM 1121 C CA . TYR A 1 136 ? 3.335 13.211 -17.556 1.00 92.31 136 TYR A CA 1
ATOM 1122 C C . TYR A 1 136 ? 4.848 13.405 -17.406 1.00 92.31 136 TYR A C 1
ATOM 1124 O O . TYR A 1 136 ? 5.498 13.839 -18.354 1.00 92.31 136 TYR A O 1
ATOM 1132 N N . ILE A 1 137 ? 5.436 13.019 -16.269 1.00 89.94 137 ILE A N 1
ATOM 1133 C CA . ILE A 1 137 ? 6.883 13.142 -16.028 1.00 89.94 137 ILE A CA 1
ATOM 1134 C C . ILE A 1 137 ? 7.684 12.394 -17.101 1.00 89.94 137 ILE A C 1
ATOM 1136 O O . ILE A 1 137 ? 8.626 12.954 -17.659 1.00 89.94 137 ILE A O 1
ATOM 1140 N N . LEU A 1 138 ? 7.287 11.164 -17.431 1.00 86.75 138 LEU A N 1
ATOM 1141 C CA . LEU A 1 138 ? 7.962 10.333 -18.432 1.00 86.75 138 LEU A CA 1
ATOM 1142 C C . LEU A 1 138 ? 7.808 10.843 -19.864 1.00 86.75 138 LEU A C 1
ATOM 1144 O O . LEU A 1 138 ? 8.723 10.680 -20.668 1.00 86.75 138 LEU A O 1
ATOM 1148 N N . SER A 1 139 ? 6.685 11.487 -20.181 1.00 83.75 139 SER A N 1
ATOM 1149 C CA . SER A 1 139 ? 6.494 12.144 -21.478 1.00 83.75 139 SER A CA 1
ATOM 1150 C C . SER A 1 139 ? 7.433 13.340 -21.669 1.00 83.75 139 SER A C 1
ATOM 1152 O O . SER A 1 139 ? 7.878 13.597 -22.782 1.00 83.75 139 SER A O 1
ATOM 1154 N N . GLN A 1 140 ? 7.760 14.051 -20.583 1.00 84.25 140 GLN A N 1
ATOM 1155 C CA . GLN A 1 140 ? 8.644 15.222 -20.603 1.00 84.25 140 GLN A CA 1
ATOM 1156 C C . GLN A 1 140 ? 10.123 14.836 -20.497 1.00 84.25 140 GLN A C 1
ATOM 1158 O O . GLN A 1 140 ? 10.995 15.536 -21.007 1.00 84.25 140 GLN A O 1
ATOM 1163 N N . ARG A 1 141 ? 10.416 13.737 -19.798 1.00 80.00 141 ARG A N 1
ATOM 1164 C CA . ARG A 1 141 ? 11.763 13.204 -19.592 1.00 80.00 141 ARG A CA 1
ATOM 1165 C C . ARG A 1 141 ? 11.756 11.711 -19.908 1.00 80.00 141 ARG A C 1
ATOM 1167 O O . ARG A 1 141 ? 11.523 10.911 -18.996 1.00 80.00 141 ARG A O 1
ATOM 1174 N N . PRO A 1 142 ? 11.986 11.322 -21.176 1.00 73.69 142 PRO A N 1
ATOM 1175 C CA . PRO A 1 142 ? 12.078 9.913 -21.517 1.00 73.69 142 PRO A CA 1
ATOM 1176 C C . PRO A 1 142 ? 13.195 9.259 -20.699 1.00 73.69 142 PRO A C 1
ATOM 1178 O O . PRO A 1 142 ? 14.161 9.918 -20.310 1.00 73.69 142 PRO A O 1
ATOM 1181 N N . LEU A 1 143 ? 13.050 7.961 -20.426 1.00 70.69 143 LEU A N 1
ATOM 1182 C CA . LEU A 1 143 ? 14.058 7.153 -19.734 1.00 70.69 143 LEU A CA 1
ATOM 1183 C C . LEU A 1 143 ? 15.304 7.034 -20.620 1.00 70.69 143 LEU A C 1
ATOM 1185 O O . LEU A 1 143 ? 15.491 6.038 -21.310 1.00 70.69 143 LEU A O 1
ATOM 1189 N N . VAL A 1 144 ? 16.137 8.068 -20.642 1.00 66.44 144 VAL A N 1
ATOM 1190 C CA . VAL A 1 144 ? 17.435 8.030 -21.306 1.00 66.44 144 VAL A CA 1
ATOM 1191 C C . VAL A 1 144 ? 18.411 7.416 -20.318 1.00 66.44 144 VAL A C 1
ATOM 1193 O O . VAL A 1 144 ? 18.678 7.981 -19.258 1.00 66.44 144 VAL A O 1
ATOM 1196 N N . ILE A 1 145 ? 18.928 6.236 -20.652 1.00 64.56 145 ILE A N 1
ATOM 1197 C CA . ILE A 1 145 ? 20.088 5.689 -19.958 1.00 64.56 145 ILE A CA 1
ATOM 1198 C C . ILE A 1 145 ? 21.273 6.538 -20.413 1.00 64.56 145 ILE A C 1
ATOM 1200 O O . ILE A 1 145 ? 21.788 6.361 -21.515 1.00 64.56 145 ILE A O 1
ATOM 1204 N N . GLU A 1 146 ? 21.671 7.515 -19.602 1.00 66.19 146 GLU A N 1
ATOM 1205 C CA . GLU A 1 146 ? 22.970 8.155 -19.800 1.00 66.19 146 GLU A CA 1
ATOM 1206 C C . GLU A 1 146 ? 24.066 7.088 -19.645 1.00 66.19 146 GLU A C 1
ATOM 1208 O O . GLU A 1 146 ? 23.886 6.111 -18.912 1.00 66.19 146 GLU A O 1
ATOM 1213 N N . ASN A 1 147 ? 25.193 7.260 -20.343 1.00 64.56 147 ASN A N 1
ATOM 1214 C CA . ASN A 1 147 ? 26.335 6.335 -20.342 1.00 64.56 147 ASN A CA 1
ATOM 1215 C C . ASN A 1 147 ? 27.069 6.325 -18.984 1.00 64.56 147 ASN A C 1
ATOM 1217 O O . ASN A 1 147 ? 28.243 6.679 -18.873 1.00 64.56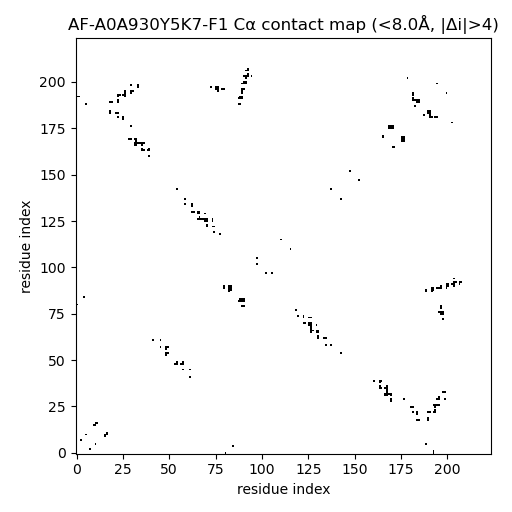 147 ASN A O 1
ATOM 1221 N N . TYR A 1 148 ? 26.378 5.919 -17.925 1.00 70.50 148 TYR A N 1
ATOM 1222 C CA . TYR A 1 148 ? 26.986 5.568 -16.656 1.00 70.50 148 TYR A CA 1
ATOM 1223 C C . TYR A 1 148 ? 27.735 4.244 -16.806 1.00 70.50 148 TYR A C 1
ATOM 1225 O O . TYR A 1 148 ? 27.307 3.340 -17.524 1.00 70.50 148 TYR A O 1
ATOM 1233 N N . SER A 1 149 ? 28.863 4.112 -16.105 1.00 82.19 149 SER A N 1
ATOM 1234 C CA . SER A 1 149 ? 29.607 2.851 -16.063 1.00 82.19 149 SER A CA 1
ATOM 1235 C C . SER A 1 149 ? 28.693 1.717 -15.593 1.00 82.19 149 SER A C 1
ATOM 1237 O O . SER A 1 149 ? 28.049 1.833 -14.549 1.00 82.19 149 SER A O 1
ATOM 1239 N N . THR A 1 150 ? 28.676 0.600 -16.324 1.00 81.94 150 THR A N 1
ATOM 1240 C CA . THR A 1 150 ? 27.892 -0.603 -15.996 1.00 81.94 150 THR A CA 1
ATOM 1241 C C . THR A 1 150 ? 28.094 -1.045 -14.543 1.00 81.94 150 THR A C 1
ATOM 1243 O O . THR A 1 150 ? 27.152 -1.482 -13.884 1.00 81.94 150 THR A O 1
ATOM 1246 N N . LEU A 1 151 ? 29.307 -0.865 -14.010 1.00 85.25 151 LEU A N 1
ATOM 1247 C CA . LEU A 1 151 ? 29.641 -1.181 -12.621 1.00 85.25 151 LEU A CA 1
ATOM 1248 C C . LEU A 1 151 ? 28.851 -0.317 -11.628 1.00 85.25 151 LEU A C 1
ATOM 1250 O O . LEU A 1 151 ? 28.355 -0.841 -10.631 1.00 85.25 151 LEU A O 1
ATOM 1254 N N . ILE A 1 152 ? 28.687 0.979 -11.910 1.00 85.44 152 ILE A N 1
ATOM 1255 C CA . ILE A 1 152 ? 27.925 1.913 -11.068 1.00 85.44 152 ILE A CA 1
ATOM 1256 C C . ILE A 1 152 ? 26.456 1.488 -11.045 1.00 85.44 152 ILE A C 1
ATOM 1258 O O . ILE A 1 152 ? 25.890 1.316 -9.968 1.00 85.44 152 ILE A O 1
ATOM 1262 N N . THR A 1 153 ? 25.861 1.228 -12.211 1.00 84.31 153 THR A N 1
ATOM 1263 C CA . THR A 1 153 ? 24.455 0.809 -12.325 1.00 84.31 153 THR A CA 1
ATOM 1264 C C . THR A 1 153 ? 24.185 -0.499 -11.581 1.00 84.31 153 THR A C 1
ATOM 1266 O O . THR A 1 153 ? 23.225 -0.583 -10.814 1.00 84.31 153 THR A O 1
ATOM 1269 N N . ILE A 1 154 ? 25.057 -1.502 -11.738 1.00 86.19 154 ILE A N 1
ATOM 1270 C CA . ILE A 1 154 ? 24.943 -2.779 -11.016 1.00 86.19 154 ILE A CA 1
ATOM 1271 C C . ILE A 1 154 ? 25.089 -2.563 -9.506 1.00 86.19 154 ILE A C 1
ATOM 1273 O O . ILE A 1 154 ? 24.294 -3.093 -8.732 1.00 86.19 154 ILE A O 1
ATOM 1277 N N . THR A 1 155 ? 26.068 -1.763 -9.076 1.00 89.25 155 THR A N 1
ATOM 1278 C CA . THR A 1 155 ? 26.311 -1.491 -7.650 1.00 89.25 155 THR A CA 1
ATOM 1279 C C . THR A 1 155 ? 25.109 -0.803 -7.006 1.00 89.25 155 THR A C 1
ATOM 1281 O O . THR A 1 155 ? 24.628 -1.263 -5.970 1.00 89.25 155 THR A O 1
ATOM 1284 N N . PHE A 1 156 ? 24.569 0.247 -7.631 1.00 88.06 156 PHE A N 1
ATOM 1285 C CA . PHE A 1 156 ? 23.362 0.914 -7.140 1.00 88.06 156 PHE A CA 1
ATOM 1286 C C . PHE A 1 156 ? 22.156 -0.028 -7.134 1.00 88.06 156 PHE A C 1
ATOM 1288 O O . PHE A 1 156 ? 21.445 -0.078 -6.133 1.00 88.06 156 PHE A O 1
ATOM 1295 N N . GLY A 1 157 ? 21.964 -0.829 -8.186 1.00 88.44 157 GLY A N 1
ATOM 1296 C CA . GLY A 1 157 ? 20.892 -1.824 -8.245 1.00 88.44 157 GLY A CA 1
ATOM 1297 C C . GLY A 1 157 ? 20.956 -2.838 -7.099 1.00 88.44 157 GLY A C 1
ATOM 1298 O O . GLY A 1 157 ? 19.947 -3.092 -6.438 1.00 88.44 157 GLY A O 1
ATOM 1299 N N . LEU A 1 158 ? 22.146 -3.368 -6.801 1.00 90.44 158 LEU A N 1
ATOM 1300 C CA . LEU A 1 158 ? 22.361 -4.294 -5.685 1.00 90.44 158 LEU A CA 1
ATOM 1301 C C . LEU A 1 158 ? 22.117 -3.627 -4.327 1.00 90.44 158 LEU A C 1
ATOM 1303 O O . LEU A 1 158 ? 21.440 -4.210 -3.479 1.00 90.44 158 LEU A O 1
ATOM 1307 N N . ILE A 1 159 ? 22.605 -2.401 -4.121 1.00 92.44 159 ILE A N 1
ATOM 1308 C CA . ILE A 1 159 ? 22.361 -1.642 -2.885 1.00 92.44 159 ILE A CA 1
ATOM 1309 C C . ILE A 1 159 ? 20.859 -1.394 -2.693 1.00 92.44 159 ILE A C 1
ATOM 1311 O O . ILE A 1 159 ? 20.340 -1.603 -1.594 1.00 92.44 159 ILE A O 1
ATOM 1315 N N . SER A 1 160 ? 20.139 -1.009 -3.751 1.00 90.25 160 SER A N 1
ATOM 1316 C CA . SER A 1 160 ? 18.684 -0.834 -3.711 1.00 90.25 160 SER A CA 1
ATOM 1317 C C . SER A 1 160 ? 17.961 -2.134 -3.358 1.00 90.25 160 SER A C 1
ATOM 1319 O O . SER A 1 160 ? 17.066 -2.113 -2.515 1.00 90.25 160 SER A O 1
ATOM 1321 N N . LEU A 1 161 ? 18.368 -3.274 -3.926 1.00 89.69 161 LEU A N 1
ATOM 1322 C CA . LEU A 1 161 ? 17.793 -4.579 -3.582 1.00 89.69 161 LEU A CA 1
ATOM 1323 C C . LEU A 1 161 ? 18.044 -4.960 -2.121 1.00 89.69 161 LEU A C 1
ATOM 1325 O O . LEU A 1 161 ? 17.120 -5.415 -1.448 1.00 89.69 161 LEU A O 1
ATOM 1329 N N . ILE A 1 162 ? 19.257 -4.736 -1.608 1.00 89.81 162 ILE A N 1
ATOM 1330 C CA . ILE A 1 162 ? 19.587 -4.981 -0.196 1.00 89.81 162 ILE A CA 1
ATOM 1331 C C . ILE A 1 162 ? 18.721 -4.097 0.707 1.00 89.81 162 ILE A C 1
ATOM 1333 O O . ILE A 1 162 ? 18.150 -4.587 1.683 1.00 89.81 162 ILE A O 1
ATOM 1337 N N . TYR A 1 163 ? 18.569 -2.815 0.366 1.00 88.94 163 TYR A N 1
ATOM 1338 C CA . TYR A 1 163 ? 17.729 -1.888 1.119 1.00 88.94 163 TYR A CA 1
ATOM 1339 C C . TYR A 1 163 ? 16.251 -2.305 1.110 1.00 88.94 163 TYR A C 1
ATOM 1341 O O . TYR A 1 163 ? 15.605 -2.303 2.158 1.00 88.94 163 TYR A O 1
ATOM 1349 N N . LEU A 1 164 ? 15.717 -2.718 -0.042 1.00 88.81 164 LEU A N 1
ATOM 1350 C CA . LEU A 1 164 ? 14.338 -3.198 -0.165 1.00 88.81 164 LEU A CA 1
ATO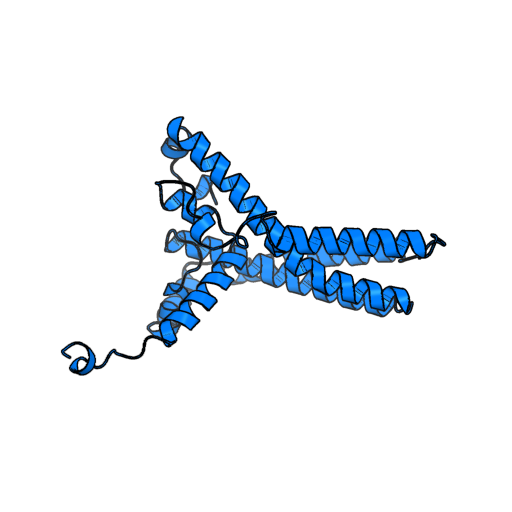M 1351 C C . LEU A 1 164 ? 14.116 -4.497 0.616 1.00 88.81 164 LEU A C 1
ATOM 1353 O O . LEU A 1 164 ? 13.131 -4.607 1.345 1.00 88.81 164 LEU A O 1
ATOM 1357 N N . ALA A 1 165 ? 15.040 -5.456 0.531 1.00 86.75 165 ALA A N 1
ATOM 1358 C CA . ALA A 1 165 ? 14.982 -6.693 1.311 1.00 86.75 165 ALA A CA 1
ATOM 1359 C C . ALA A 1 165 ? 15.013 -6.404 2.820 1.00 86.75 165 ALA A C 1
ATOM 1361 O O . ALA A 1 165 ? 14.256 -6.987 3.603 1.00 86.75 165 ALA A O 1
ATOM 1362 N N . TYR A 1 166 ? 15.849 -5.449 3.221 1.00 85.50 166 TYR A N 1
ATOM 1363 C CA . TYR A 1 166 ? 15.945 -4.990 4.593 1.00 85.50 166 TYR A CA 1
ATOM 1364 C C . TYR A 1 166 ? 14.634 -4.340 5.079 1.00 85.50 166 TYR A C 1
ATOM 1366 O O . TYR A 1 166 ? 14.075 -4.742 6.106 1.00 85.50 166 TYR A O 1
ATOM 1374 N N . ALA A 1 167 ? 14.093 -3.391 4.314 1.00 85.44 167 ALA A N 1
ATOM 1375 C CA . ALA A 1 167 ? 12.840 -2.718 4.635 1.00 85.44 167 ALA A CA 1
ATOM 1376 C C . ALA A 1 167 ? 11.652 -3.700 4.674 1.00 85.44 167 ALA A C 1
ATOM 1378 O O . ALA A 1 167 ? 10.840 -3.640 5.598 1.00 85.44 167 ALA A O 1
ATOM 1379 N N . ALA A 1 168 ? 11.597 -4.675 3.760 1.00 83.38 168 ALA A N 1
ATOM 1380 C CA . ALA A 1 168 ? 10.577 -5.728 3.737 1.00 83.38 168 ALA A CA 1
ATOM 1381 C C . ALA A 1 168 ? 10.628 -6.647 4.975 1.00 83.38 168 ALA A C 1
ATOM 1383 O O . ALA A 1 168 ? 9.598 -7.159 5.431 1.00 83.38 168 ALA A O 1
ATOM 1384 N N . ARG A 1 169 ? 11.812 -6.842 5.570 1.00 81.44 169 ARG A N 1
ATOM 1385 C CA . ARG A 1 169 ? 11.961 -7.584 6.831 1.00 81.44 169 ARG A CA 1
ATOM 1386 C C . ARG A 1 169 ? 11.462 -6.767 8.029 1.00 81.44 169 ARG A C 1
ATOM 1388 O O . ARG A 1 169 ? 10.828 -7.322 8.934 1.00 81.44 169 ARG A O 1
ATOM 1395 N N . GLY A 1 170 ? 11.719 -5.458 8.024 1.00 70.31 170 GLY A N 1
ATOM 1396 C CA . GLY A 1 170 ? 11.288 -4.484 9.035 1.00 70.31 170 GLY A CA 1
ATOM 1397 C C . GLY A 1 170 ? 12.117 -4.465 10.330 1.00 70.31 170 GLY A C 1
ATOM 1398 O O . GLY A 1 170 ? 11.973 -3.537 11.122 1.00 70.31 170 GLY A O 1
ATOM 1399 N N . TYR A 1 171 ? 12.990 -5.456 10.550 1.00 68.69 171 TYR A N 1
ATOM 1400 C CA . TYR A 1 171 ? 13.928 -5.531 11.677 1.00 68.69 171 TYR A CA 1
ATOM 1401 C C . TYR A 1 171 ? 15.282 -6.101 11.225 1.00 68.69 171 TYR A C 1
ATOM 1403 O O . TYR A 1 171 ? 15.325 -7.028 10.417 1.00 68.69 171 TYR A O 1
ATOM 1411 N N . PHE A 1 172 ? 16.378 -5.556 11.773 1.00 55.09 172 PHE A N 1
ATOM 1412 C CA . PHE A 1 172 ? 17.762 -5.924 11.426 1.00 55.09 172 PHE A CA 1
ATOM 1413 C C . PHE A 1 172 ? 18.185 -7.304 11.949 1.00 55.09 172 PHE A C 1
ATOM 1415 O O . PHE A 1 172 ? 18.782 -8.077 11.207 1.00 55.09 172 PHE A O 1
ATOM 1422 N N . PHE A 1 173 ? 17.868 -7.623 13.208 1.00 47.28 173 PHE A N 1
ATOM 1423 C CA . PHE A 1 173 ? 18.513 -8.736 13.925 1.00 47.28 173 PHE A CA 1
ATOM 1424 C C . PHE A 1 173 ? 17.542 -9.740 14.559 1.00 47.28 173 PHE A C 1
ATOM 1426 O O . PHE A 1 173 ? 17.961 -10.802 15.003 1.00 47.28 173 PHE A O 1
ATOM 1433 N N . THR A 1 174 ? 16.244 -9.439 14.584 1.00 60.44 174 THR A N 1
ATOM 1434 C CA . THR A 1 174 ? 15.219 -10.269 15.235 1.00 60.44 174 THR A CA 1
ATOM 1435 C C . THR A 1 174 ? 14.281 -10.923 14.217 1.00 60.44 174 THR A C 1
ATOM 1437 O O . THR A 1 174 ? 14.480 -10.831 12.995 1.00 60.44 174 THR A O 1
ATOM 1440 N N . HIS A 1 175 ? 13.251 -11.606 14.728 1.00 65.62 175 HIS A N 1
ATOM 1441 C CA . HIS A 1 175 ? 12.142 -12.124 13.932 1.00 65.62 175 HIS A CA 1
AT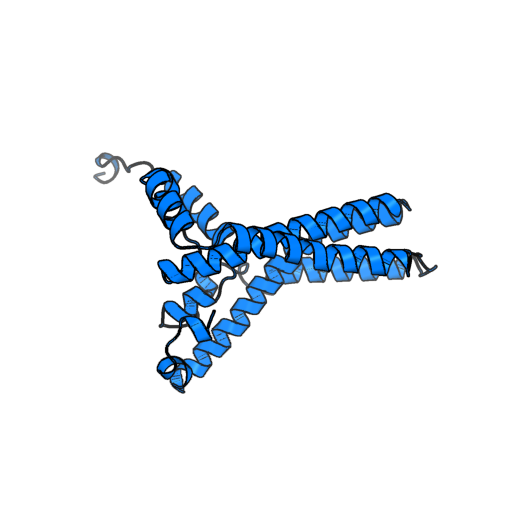OM 1442 C C . HIS A 1 175 ? 11.541 -11.030 13.031 1.00 65.62 175 HIS A C 1
ATOM 1444 O O . HIS A 1 175 ? 11.542 -9.850 13.404 1.00 65.62 175 HIS A O 1
ATOM 1450 N N . PRO A 1 176 ? 11.056 -11.399 11.829 1.00 72.00 176 PRO A N 1
ATOM 1451 C CA . PRO A 1 176 ? 10.436 -10.450 10.913 1.00 72.00 176 PRO A CA 1
ATOM 1452 C C . PRO A 1 176 ? 9.259 -9.749 11.589 1.00 72.00 176 PRO A C 1
ATOM 1454 O O . PRO A 1 176 ? 8.586 -10.341 12.431 1.00 72.00 176 PRO A O 1
ATOM 1457 N N . LEU A 1 177 ? 8.988 -8.502 11.192 1.00 76.69 177 LEU A N 1
ATOM 1458 C CA . LEU A 1 177 ? 7.952 -7.680 11.821 1.00 76.69 177 LEU A CA 1
ATOM 1459 C C . LEU A 1 177 ? 6.584 -8.402 11.804 1.00 76.69 177 LEU A C 1
ATOM 1461 O O . LEU A 1 177 ? 5.943 -8.496 10.749 1.00 76.69 177 LEU A O 1
ATOM 1465 N N . ALA A 1 178 ? 6.189 -8.936 12.963 1.00 78.44 178 ALA A N 1
ATOM 1466 C CA . ALA A 1 178 ? 5.027 -9.797 13.175 1.00 78.44 178 ALA A CA 1
ATOM 1467 C C . ALA A 1 178 ? 3.835 -9.039 13.783 1.00 78.44 178 ALA A C 1
ATOM 1469 O O . ALA A 1 178 ? 3.980 -7.907 14.243 1.00 78.44 178 ALA A O 1
ATOM 1470 N N . LYS A 1 179 ? 2.657 -9.679 13.818 1.00 82.12 179 LYS A N 1
ATOM 1471 C CA . LYS A 1 179 ? 1.410 -9.120 14.380 1.00 82.12 179 LYS A CA 1
ATOM 1472 C C . LYS A 1 179 ? 1.548 -8.711 15.853 1.00 82.12 179 LYS A C 1
ATOM 1474 O O . LYS A 1 179 ? 1.027 -7.679 16.253 1.00 82.12 179 LYS A O 1
ATOM 1479 N N . MET A 1 180 ? 2.332 -9.455 16.638 1.00 82.75 180 MET A N 1
ATOM 1480 C CA . MET A 1 180 ? 2.582 -9.157 18.057 1.00 82.75 180 MET A CA 1
ATOM 1481 C C . MET A 1 180 ? 3.236 -7.788 18.304 1.00 82.75 180 MET A C 1
ATOM 1483 O O . MET A 1 180 ? 3.039 -7.199 19.361 1.00 82.75 180 MET A O 1
ATOM 1487 N N . HIS A 1 181 ? 3.986 -7.247 17.337 1.00 81.62 181 HIS A N 1
ATOM 1488 C CA . HIS A 1 181 ? 4.633 -5.939 17.486 1.00 81.62 181 HIS A CA 1
ATOM 1489 C C . HIS A 1 181 ? 3.668 -4.756 17.312 1.00 81.62 181 HIS A C 1
ATOM 1491 O O . HIS A 1 181 ? 4.053 -3.621 17.586 1.00 81.62 181 HIS A O 1
ATOM 1497 N N . ALA A 1 182 ? 2.414 -5.011 16.916 1.00 83.69 182 ALA A N 1
ATOM 1498 C CA . ALA A 1 182 ? 1.354 -4.008 16.922 1.00 83.69 182 ALA A CA 1
ATOM 1499 C C . ALA A 1 182 ? 0.829 -3.708 18.342 1.00 83.69 182 ALA A C 1
ATOM 1501 O O . ALA A 1 182 ? 0.185 -2.683 18.550 1.00 83.69 182 ALA A O 1
ATOM 1502 N N . GLN A 1 183 ? 1.136 -4.554 19.335 1.00 87.75 183 GLN A N 1
ATOM 1503 C CA . GLN A 1 183 ? 0.794 -4.323 20.740 1.00 87.75 183 GLN A CA 1
ATOM 1504 C C . GLN A 1 183 ? 1.817 -3.374 21.390 1.00 87.75 183 GLN A C 1
ATOM 1506 O O . GLN A 1 183 ? 2.834 -3.801 21.936 1.00 87.75 183 GLN A O 1
ATOM 1511 N N . VAL A 1 184 ? 1.565 -2.067 21.314 1.00 86.81 184 VAL A N 1
ATOM 1512 C CA . VAL A 1 184 ? 2.489 -1.010 21.773 1.00 86.81 184 VAL A CA 1
ATOM 1513 C C . VAL A 1 184 ? 2.112 -0.386 23.120 1.00 86.81 184 VAL A C 1
ATOM 1515 O O . VAL A 1 184 ? 2.959 0.248 23.757 1.00 86.81 184 VAL A O 1
ATOM 1518 N N . SER A 1 185 ? 0.861 -0.545 23.550 1.00 87.38 185 SER A N 1
ATOM 1519 C CA . SER A 1 185 ? 0.272 0.058 24.747 1.00 87.38 185 SER A CA 1
ATOM 1520 C C . SER A 1 185 ? -0.662 -0.917 25.474 1.00 87.38 185 SER A C 1
ATOM 1522 O O . SER A 1 185 ? -1.092 -1.920 24.905 1.00 87.38 185 SER A O 1
ATOM 1524 N N . SER A 1 186 ? -0.999 -0.617 26.730 1.00 84.38 186 SER A N 1
ATOM 1525 C CA . SER A 1 186 ? -2.080 -1.291 27.464 1.00 84.38 186 SER A CA 1
ATOM 1526 C C . SER A 1 186 ? -3.457 -0.961 26.881 1.00 84.38 186 SER A C 1
ATOM 1528 O O . SER A 1 186 ? -4.361 -1.791 26.920 1.00 84.38 186 SER A O 1
ATOM 1530 N N . LEU A 1 187 ? -3.611 0.228 26.290 1.00 85.75 187 LEU A N 1
ATOM 1531 C CA . LEU A 1 187 ? -4.852 0.660 25.658 1.00 85.75 187 LEU A CA 1
ATOM 1532 C C . LEU A 1 187 ? -5.016 -0.016 24.294 1.00 85.75 187 LEU A C 1
ATOM 1534 O O . LEU A 1 187 ? -4.316 0.316 23.334 1.00 85.75 187 LEU A O 1
ATOM 1538 N N . SER A 1 188 ? -5.985 -0.931 24.201 1.00 86.88 188 SER A N 1
ATOM 1539 C CA . SER A 1 188 ? -6.286 -1.678 22.971 1.00 86.88 188 SER A CA 1
ATOM 1540 C C . SER A 1 188 ? -6.511 -0.751 21.774 1.00 86.88 188 SER A C 1
ATOM 1542 O O . SER A 1 188 ? -5.949 -0.986 20.709 1.00 86.88 188 SER A O 1
ATOM 1544 N N . ILE A 1 189 ? -7.229 0.364 21.961 1.00 87.25 189 ILE A N 1
ATOM 1545 C CA . ILE A 1 189 ? -7.527 1.316 20.881 1.00 87.25 189 ILE A CA 1
ATOM 1546 C C . ILE A 1 189 ? -6.263 1.881 20.211 1.00 87.25 189 ILE A C 1
ATOM 1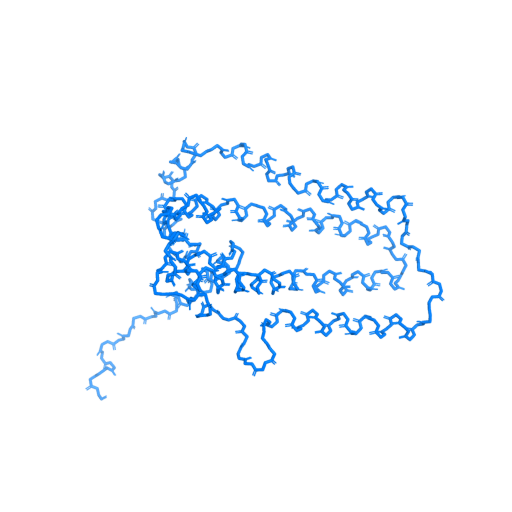548 O O . ILE A 1 189 ? -6.243 2.051 18.996 1.00 87.25 189 ILE A O 1
ATOM 1552 N N . ILE A 1 190 ? -5.179 2.094 20.969 1.00 87.00 190 ILE A N 1
ATOM 1553 C CA . ILE A 1 190 ? -3.898 2.573 20.428 1.00 87.00 190 ILE A CA 1
ATOM 1554 C C . ILE A 1 190 ? -3.252 1.485 19.565 1.00 87.00 190 ILE A C 1
ATOM 1556 O O . ILE A 1 190 ? -2.752 1.763 18.478 1.00 87.00 190 ILE A O 1
ATOM 1560 N N . ASN A 1 191 ? -3.296 0.232 20.018 1.00 90.75 191 ASN A N 1
ATOM 1561 C CA . ASN A 1 191 ? -2.723 -0.907 19.294 1.00 90.75 191 ASN A CA 1
ATOM 1562 C C . ASN A 1 191 ? -3.478 -1.183 17.992 1.00 90.75 191 ASN A C 1
ATOM 1564 O O . ASN A 1 191 ? -2.872 -1.505 16.971 1.00 90.75 191 ASN A O 1
ATOM 1568 N N . GLN A 1 192 ? -4.800 -0.996 18.011 1.00 89.88 192 GLN A N 1
ATOM 1569 C CA . GLN A 1 192 ? -5.652 -1.155 16.836 1.00 89.88 192 GLN A CA 1
ATOM 1570 C C . GLN A 1 192 ? -5.360 -0.109 15.745 1.00 89.88 192 GLN A C 1
ATOM 1572 O O . GLN A 1 192 ? -5.695 -0.334 14.587 1.00 89.88 192 GLN A O 1
ATOM 1577 N N . MET A 1 193 ? -4.710 1.008 16.090 1.00 89.31 193 MET A N 1
ATOM 1578 C CA . MET A 1 193 ? -4.312 2.058 15.145 1.00 89.31 193 MET A CA 1
ATOM 1579 C C . MET A 1 193 ? -2.906 1.889 14.564 1.00 89.31 193 MET A C 1
ATOM 1581 O O . MET A 1 193 ? -2.522 2.652 13.680 1.00 89.31 193 MET A O 1
ATOM 1585 N N . VAL A 1 194 ? -2.123 0.927 15.057 1.00 90.88 194 VAL A N 1
ATOM 1586 C CA . VAL A 1 194 ? -0.768 0.670 14.554 1.00 90.88 194 VAL A CA 1
ATOM 1587 C C . VAL A 1 194 ? -0.764 0.115 13.121 1.00 90.88 194 VAL A C 1
ATOM 1589 O O . VAL A 1 194 ? -0.002 0.634 12.304 1.00 90.88 194 VAL A O 1
ATOM 1592 N N . PRO A 1 195 ? -1.538 -0.935 12.778 1.00 90.81 195 PRO A N 1
ATOM 1593 C CA . PRO A 1 195 ? -1.502 -1.493 11.431 1.00 90.81 195 PRO A CA 1
ATOM 1594 C C . PRO A 1 195 ? -2.294 -0.649 10.427 1.00 90.81 195 PRO A C 1
ATOM 1596 O O . PRO A 1 195 ? -3.417 -0.222 10.694 1.00 90.81 195 PRO A O 1
ATOM 1599 N N . ASN A 1 196 ? -1.747 -0.488 9.220 1.00 90.62 196 ASN A N 1
ATOM 1600 C CA . ASN A 1 196 ? -2.518 0.009 8.081 1.00 90.62 196 ASN A CA 1
ATOM 1601 C C . ASN A 1 196 ? -3.524 -1.044 7.572 1.00 90.62 196 ASN A C 1
ATOM 1603 O O . ASN A 1 196 ? -3.434 -2.231 7.899 1.00 90.62 196 ASN A O 1
ATOM 1607 N N . GLY A 1 197 ? -4.467 -0.624 6.722 1.00 89.62 197 GLY A N 1
ATOM 1608 C CA . GLY A 1 197 ? -5.520 -1.516 6.225 1.00 89.62 197 GLY A CA 1
ATOM 1609 C C . GLY A 1 197 ? -4.998 -2.731 5.447 1.00 89.62 197 GLY A C 1
ATOM 1610 O O . GLY A 1 197 ? -5.614 -3.790 5.472 1.00 89.62 197 GLY A O 1
ATOM 1611 N N . ILE A 1 198 ? -3.842 -2.625 4.792 1.00 92.62 198 ILE A N 1
ATOM 1612 C CA . ILE A 1 198 ? -3.291 -3.697 3.951 1.00 92.62 198 ILE A CA 1
ATOM 1613 C C . ILE A 1 198 ? -2.660 -4.793 4.798 1.00 92.62 198 ILE A C 1
ATOM 1615 O O . ILE A 1 198 ? -2.920 -5.975 4.561 1.00 92.62 198 ILE A O 1
ATOM 1619 N N . ILE A 1 199 ? -1.854 -4.429 5.801 1.00 91.25 199 ILE A N 1
ATOM 1620 C CA . ILE A 1 199 ? -1.274 -5.429 6.704 1.00 91.25 199 ILE A CA 1
ATOM 1621 C C . ILE A 1 199 ? -2.367 -6.076 7.552 1.00 91.25 199 ILE A C 1
ATOM 1623 O O . ILE A 1 199 ? -2.336 -7.287 7.752 1.00 91.25 199 ILE A O 1
ATOM 1627 N N . ALA A 1 200 ? -3.358 -5.287 7.975 1.00 92.06 200 ALA A N 1
ATOM 1628 C CA . ALA A 1 200 ? -4.545 -5.762 8.670 1.00 92.06 200 ALA A CA 1
ATOM 1629 C C . ALA A 1 200 ? -5.297 -6.811 7.836 1.00 92.06 200 ALA A C 1
ATOM 1631 O O . ALA A 1 200 ? -5.516 -7.926 8.303 1.00 92.06 200 ALA A O 1
ATOM 1632 N N . MET A 1 201 ? -5.585 -6.502 6.567 1.00 92.31 201 MET A N 1
ATOM 1633 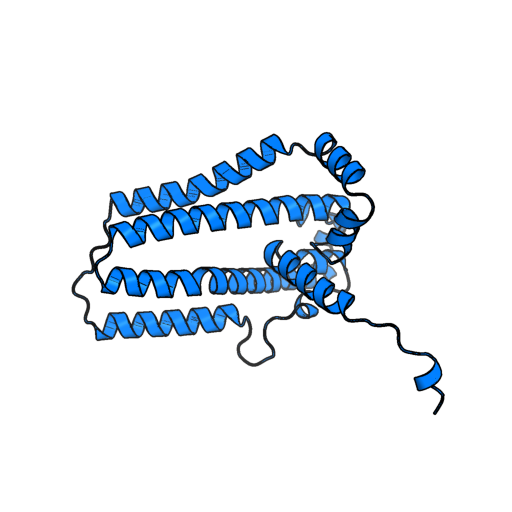C CA . MET A 1 201 ? -6.222 -7.437 5.636 1.00 92.31 201 MET A CA 1
ATOM 1634 C C . MET A 1 201 ? -5.396 -8.723 5.480 1.00 92.31 201 MET A C 1
ATOM 1636 O O . MET A 1 201 ? -5.933 -9.825 5.588 1.00 92.31 201 MET A O 1
ATOM 1640 N N . LYS A 1 202 ? -4.073 -8.608 5.293 1.00 91.94 202 LYS A N 1
ATOM 1641 C CA . LYS A 1 202 ? -3.176 -9.772 5.213 1.00 91.94 202 LYS A CA 1
ATOM 1642 C C . LYS A 1 202 ? -3.286 -10.654 6.460 1.00 91.94 202 LYS A C 1
ATOM 1644 O O . LYS A 1 202 ? -3.397 -11.872 6.336 1.00 91.94 202 LYS A O 1
ATOM 1649 N N . TRP A 1 203 ? -3.260 -10.056 7.650 1.00 91.88 203 TRP A N 1
ATOM 1650 C CA . TRP A 1 203 ? -3.390 -10.792 8.907 1.00 91.88 203 TRP A CA 1
ATOM 1651 C C . TRP A 1 203 ? -4.752 -11.455 9.057 1.00 91.88 203 TRP A C 1
ATOM 1653 O O . TRP A 1 203 ? -4.788 -12.603 9.482 1.00 91.88 203 TRP A O 1
ATOM 1663 N N . ALA A 1 204 ? -5.839 -10.793 8.658 1.00 90.69 204 ALA A N 1
ATOM 1664 C CA . ALA A 1 204 ? -7.172 -11.387 8.680 1.00 90.69 204 ALA A CA 1
ATOM 1665 C C . ALA A 1 204 ? -7.233 -12.664 7.825 1.00 90.69 204 ALA A C 1
ATOM 1667 O O . ALA A 1 204 ? -7.720 -13.696 8.287 1.00 90.69 204 ALA A O 1
ATOM 1668 N N . PHE A 1 205 ? -6.677 -12.639 6.608 1.00 90.88 205 PHE A N 1
ATOM 1669 C CA . PHE A 1 205 ? -6.594 -13.833 5.757 1.00 90.88 205 PHE A CA 1
ATOM 1670 C C . PHE A 1 205 ? -5.728 -14.942 6.369 1.00 90.88 205 PHE A C 1
ATOM 1672 O O . PHE A 1 205 ? -6.074 -16.118 6.272 1.00 90.88 205 PHE A O 1
ATOM 1679 N N . GLU A 1 206 ? -4.597 -14.593 6.986 1.00 89.44 206 GLU A N 1
ATOM 1680 C CA . GLU A 1 206 ? -3.745 -15.561 7.687 1.00 89.44 206 GLU A CA 1
ATOM 1681 C C . GLU A 1 206 ? -4.449 -16.178 8.904 1.00 89.44 206 GLU A C 1
ATOM 1683 O O . GLU A 1 206 ? -4.331 -17.383 9.120 1.00 89.44 206 GLU A O 1
ATOM 1688 N N . ASP A 1 207 ? -5.182 -15.375 9.680 1.00 89.69 207 ASP A N 1
ATOM 1689 C CA . ASP A 1 207 ? -5.978 -15.836 10.821 1.00 89.69 207 ASP A CA 1
ATOM 1690 C C . ASP A 1 207 ? -7.056 -16.819 10.354 1.00 89.69 207 ASP A C 1
ATOM 1692 O O . ASP A 1 207 ? -7.142 -17.921 10.889 1.00 89.69 207 ASP A O 1
ATOM 1696 N N . ARG A 1 208 ? -7.800 -16.486 9.292 1.00 87.62 208 ARG A N 1
ATOM 1697 C CA . ARG A 1 208 ? -8.835 -17.368 8.732 1.00 87.62 208 ARG A CA 1
ATOM 1698 C C . ARG A 1 208 ? -8.283 -18.705 8.244 1.00 87.62 208 ARG A C 1
ATOM 1700 O O . ARG A 1 208 ? -8.886 -19.746 8.479 1.00 87.62 208 ARG A O 1
ATOM 1707 N N . LYS A 1 209 ? -7.121 -18.703 7.584 1.00 87.00 209 LYS A N 1
ATOM 1708 C CA . LYS A 1 209 ? -6.469 -19.949 7.145 1.00 87.00 209 LYS A CA 1
ATOM 1709 C C . LYS A 1 209 ? -6.086 -20.851 8.318 1.00 87.00 209 LYS A C 1
ATOM 1711 O O . LYS A 1 209 ? -6.134 -22.067 8.166 1.00 87.00 209 LYS A O 1
ATOM 1716 N N . ARG A 1 210 ? -5.687 -20.268 9.453 1.00 85.00 210 ARG A N 1
ATOM 1717 C CA . ARG A 1 210 ? -5.392 -21.021 10.681 1.00 85.00 210 ARG A CA 1
ATOM 1718 C C . ARG A 1 210 ? -6.661 -21.552 11.339 1.00 85.00 210 ARG A C 1
ATOM 1720 O O . ARG A 1 210 ? -6.645 -22.676 11.817 1.00 85.00 210 ARG A O 1
ATOM 1727 N N . ASP A 1 211 ? -7.737 -20.773 11.324 1.00 80.56 211 ASP A N 1
ATOM 1728 C CA . ASP A 1 211 ? -9.011 -21.136 11.950 1.00 80.56 211 ASP A CA 1
ATOM 1729 C C . ASP A 1 211 ? -9.672 -22.356 11.281 1.00 80.56 211 ASP A C 1
ATOM 1731 O O . ASP A 1 211 ? -10.066 -23.307 11.951 1.00 80.56 211 ASP A O 1
ATOM 1735 N N . ILE A 1 212 ? -9.644 -22.413 9.943 1.00 67.88 212 ILE A N 1
ATOM 1736 C CA . ILE A 1 212 ? -10.152 -23.549 9.146 1.00 67.88 212 ILE A CA 1
ATOM 1737 C C . ILE A 1 212 ? -9.428 -24.877 9.474 1.00 67.88 212 ILE A C 1
ATOM 1739 O O . ILE A 1 212 ? -9.952 -25.953 9.195 1.00 67.88 212 ILE A O 1
ATOM 1743 N N . GLN A 1 213 ? -8.226 -24.835 10.059 1.00 62.62 213 GLN A N 1
ATOM 1744 C CA . GLN A 1 213 ? -7.421 -26.029 10.344 1.00 62.62 213 GLN A CA 1
ATOM 1745 C C . GLN A 1 213 ? -7.718 -26.677 11.710 1.00 62.62 213 GLN A C 1
ATOM 1747 O O . GLN A 1 213 ? -7.190 -27.757 11.980 1.00 62.62 213 GLN A O 1
ATOM 1752 N N . PHE A 1 214 ? -8.549 -26.081 12.575 1.00 59.34 214 PHE A N 1
ATOM 1753 C CA . PHE A 1 214 ? -8.928 -26.706 13.847 1.00 59.34 214 PHE A CA 1
ATOM 1754 C C . PHE A 1 214 ? -9.997 -27.790 13.633 1.00 59.34 214 PHE A C 1
ATOM 1756 O O . PHE A 1 214 ? -11.192 -27.574 13.813 1.00 59.34 214 PHE A O 1
ATOM 1763 N N . SER A 1 215 ? -9.566 -28.995 13.261 1.00 59.44 215 SER A N 1
ATOM 1764 C CA . SER A 1 215 ? -10.397 -30.201 13.351 1.00 59.44 215 SER A CA 1
ATOM 1765 C C . SER A 1 215 ? -10.673 -30.547 14.819 1.00 59.44 215 SER A C 1
ATOM 1767 O O . SER A 1 215 ? -9.761 -30.476 15.646 1.00 59.44 215 SER A O 1
ATOM 1769 N N . ALA A 1 216 ? -11.907 -30.949 15.142 1.00 62.72 216 ALA A N 1
ATOM 1770 C CA . ALA A 1 216 ? -12.299 -31.342 16.494 1.00 62.72 216 ALA A CA 1
ATOM 1771 C C . ALA A 1 216 ? -11.333 -32.393 17.069 1.00 62.72 216 ALA A C 1
ATOM 1773 O O . ALA A 1 216 ? -11.103 -33.441 16.465 1.00 62.72 216 ALA A O 1
ATOM 1774 N N . VAL A 1 217 ? -10.761 -32.111 18.242 1.00 64.38 217 VAL A N 1
ATOM 1775 C CA . VAL A 1 217 ? -9.963 -33.098 18.974 1.00 64.38 217 VAL A CA 1
ATOM 1776 C C . VAL A 1 217 ? -10.916 -34.184 19.460 1.00 64.38 217 VAL A C 1
ATOM 1778 O O . VAL A 1 217 ? -11.831 -33.910 20.238 1.00 64.38 217 VAL A O 1
ATOM 1781 N N . ASP A 1 218 ? -10.711 -35.411 18.986 1.00 64.56 218 ASP A N 1
ATOM 1782 C CA . ASP A 1 218 ? -11.455 -36.575 19.453 1.00 64.56 218 ASP A CA 1
ATOM 1783 C C . ASP A 1 218 ? -11.230 -36.745 20.965 1.00 64.56 218 ASP A C 1
ATOM 1785 O O . ASP A 1 218 ? -10.096 -36.920 21.426 1.00 64.56 218 ASP A O 1
ATOM 1789 N N . LYS A 1 219 ? -12.310 -36.657 21.752 1.00 64.56 219 LYS A N 1
ATOM 1790 C CA . LYS A 1 219 ? -12.268 -36.712 23.224 1.00 64.56 219 LYS A CA 1
ATOM 1791 C C . LYS A 1 219 ? -11.664 -38.021 23.743 1.00 64.56 219 LYS A C 1
ATOM 1793 O O . LYS A 1 219 ? -11.168 -38.048 24.866 1.00 64.56 219 LYS A O 1
ATOM 1798 N N . ASN A 1 220 ? -11.625 -39.064 22.915 1.00 62.84 220 ASN A N 1
ATOM 1799 C CA . ASN A 1 220 ? -11.030 -40.356 23.251 1.00 62.84 220 ASN A CA 1
ATOM 1800 C C . ASN A 1 220 ? -9.488 -40.353 23.256 1.00 62.84 220 ASN A C 1
ATOM 1802 O O . ASN A 1 220 ? -8.883 -41.309 23.732 1.00 62.84 220 ASN A O 1
ATOM 1806 N N . ARG A 1 221 ? -8.824 -39.298 22.755 1.00 56.31 221 ARG A N 1
ATOM 1807 C CA . ARG A 1 221 ? -7.349 -39.187 22.736 1.00 56.31 221 ARG A CA 1
ATOM 1808 C C . ARG A 1 221 ? -6.734 -38.511 23.963 1.00 56.31 221 ARG A C 1
ATOM 1810 O O . ARG A 1 221 ? -5.515 -38.479 24.064 1.00 56.31 221 ARG A O 1
ATOM 1817 N N . VAL A 1 222 ? -7.547 -37.963 24.868 1.00 56.66 222 VAL A N 1
ATOM 1818 C CA . VAL A 1 222 ? -7.072 -37.197 26.042 1.00 56.66 222 VAL A CA 1
ATOM 1819 C C . VAL A 1 222 ? -7.125 -38.028 27.337 1.00 56.66 222 VAL A C 1
ATOM 1821 O O . VAL A 1 222 ? -6.742 -37.544 28.395 1.00 56.66 222 VAL A O 1
ATOM 1824 N N . GLN A 1 223 ? -7.585 -39.284 27.273 1.00 47.94 223 GLN A N 1
ATOM 1825 C CA . GLN A 1 223 ? -7.743 -40.161 28.445 1.00 47.94 223 GLN A CA 1
ATOM 1826 C C . GLN A 1 223 ? -6.725 -41.312 28.549 1.00 47.94 223 GLN A C 1
ATOM 1828 O O . GLN A 1 223 ? -6.885 -42.145 29.436 1.00 47.94 223 GLN A O 1
ATOM 1833 N N . ASN A 1 224 ? -5.684 -41.348 27.708 1.00 42.03 224 ASN A N 1
ATOM 1834 C CA . ASN A 1 224 ? -4.589 -42.321 27.828 1.00 42.03 224 ASN A CA 1
ATOM 1835 C C . ASN A 1 224 ? -3.277 -41.642 28.211 1.00 42.03 224 ASN A C 1
ATOM 1837 O O . ASN A 1 224 ? -2.913 -40.669 27.513 1.00 42.03 224 ASN A O 1
#

Solvent-accessible surface area (backbone atoms only — not comparable to full-atom values): 12434 Å² total; per-residue (Å²): 109,68,86,79,75,50,60,70,67,63,70,68,36,78,83,41,49,65,32,52,56,45,27,54,58,48,24,53,41,54,51,45,16,51,51,22,55,67,45,47,58,57,51,54,53,45,54,53,32,53,75,70,66,36,56,71,58,41,54,52,52,50,39,53,47,45,26,52,50,36,30,52,54,43,44,42,38,54,50,29,52,54,45,27,70,74,66,67,36,52,52,42,52,66,65,53,53,50,62,71,78,45,40,69,63,52,49,51,50,49,59,72,79,36,68,58,70,63,52,52,51,50,25,50,53,61,9,47,52,62,27,50,52,53,54,51,52,43,72,78,50,64,92,69,82,69,92,64,58,68,68,57,57,52,51,51,52,51,52,51,50,53,51,31,56,46,34,44,32,54,45,95,87,64,76,61,74,50,77,74,68,37,65,56,48,92,52,61,66,56,23,42,64,18,58,53,37,65,62,22,43,54,49,18,55,53,49,46,61,56,58,77,64,70,70,82,77,63,76,80,71,78,79,118

Organism: NCBI:txid750